Protein AF-0000000078063742 (afdb_homodimer)

Structure (mmCIF, N/CA/C/O backbone):
data_AF-0000000078063742-model_v1
#
loop_
_entity.id
_entity.type
_entity.pdbx_description
1 polymer 'Fe2OG dioxygenase domain-containing protein'
#
loop_
_atom_site.group_PDB
_atom_site.id
_atom_site.type_symbol
_atom_site.label_atom_id
_atom_site.label_alt_id
_atom_site.label_comp_id
_atom_site.label_asym_id
_atom_site.label_entity_id
_atom_site.label_seq_id
_atom_site.pdbx_PDB_ins_code
_atom_site.Cartn_x
_atom_site.Cartn_y
_atom_site.Cartn_z
_atom_site.occupancy
_atom_site.B_iso_or_equiv
_atom_site.auth_seq_id
_atom_site.auth_comp_id
_atom_site.auth_asym_id
_atom_site.auth_atom_id
_atom_site.pdbx_PDB_model_num
ATOM 1 N N . MET A 1 1 ? -23.891 10.5 -22.781 1 19.56 1 MET A N 1
ATOM 2 C CA . MET A 1 1 ? -23.094 11.477 -22.062 1 19.56 1 MET A CA 1
ATOM 3 C C . MET A 1 1 ? -21.656 10.992 -21.891 1 19.56 1 MET A C 1
ATOM 5 O O . MET A 1 1 ? -21.422 9.93 -21.312 1 19.56 1 MET A O 1
ATOM 9 N N . VAL A 1 2 ? -20.703 11.352 -22.781 1 19.97 2 VAL A N 1
ATOM 10 C CA . VAL A 1 2 ? -19.359 10.906 -23.125 1 19.97 2 VAL A CA 1
ATOM 11 C C . VAL A 1 2 ? -18.391 11.25 -22 1 19.97 2 VAL A C 1
ATOM 13 O O . VAL A 1 2 ? -18.281 12.414 -21.594 1 19.97 2 VAL A O 1
ATOM 16 N N . TYR A 1 3 ? -18.297 10.508 -20.938 1 26.5 3 TYR A N 1
ATOM 17 C CA . TYR A 1 3 ? -17.328 10.672 -19.859 1 26.5 3 TYR A CA 1
ATOM 18 C C . TYR A 1 3 ? -15.953 11.047 -20.422 1 26.5 3 TYR A C 1
ATOM 20 O O . TYR A 1 3 ? -15.359 10.273 -21.172 1 26.5 3 TYR A O 1
ATOM 28 N N . THR A 1 4 ? -15.836 12.344 -20.797 1 28.41 4 THR A N 1
ATOM 29 C CA . THR A 1 4 ? -14.617 1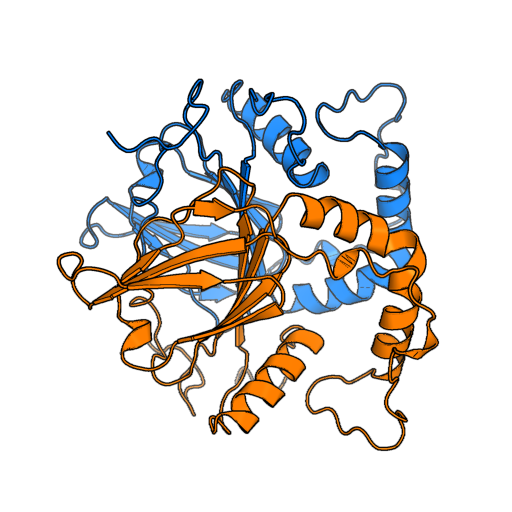2.945 -21.328 1 28.41 4 THR A CA 1
ATOM 30 C C . THR A 1 4 ? -13.414 12.602 -20.469 1 28.41 4 THR A C 1
ATOM 32 O O . THR A 1 4 ? -13.555 12.375 -19.266 1 28.41 4 THR A O 1
ATOM 35 N N . GLU A 1 5 ? -12.258 12.211 -20.969 1 34.72 5 GLU A N 1
ATOM 36 C CA . GLU A 1 5 ? -10.867 11.875 -20.656 1 34.72 5 GLU A CA 1
ATOM 37 C C . GLU A 1 5 ? -10.266 12.883 -19.688 1 34.72 5 GLU A C 1
ATOM 39 O O . GLU A 1 5 ? -9.195 12.648 -19.125 1 34.72 5 GLU A O 1
ATOM 44 N N . SER A 1 6 ? -10.766 14.117 -19.656 1 33.28 6 SER A N 1
ATOM 45 C CA . SER A 1 6 ? -10 15.227 -19.109 1 33.28 6 SER A CA 1
ATOM 46 C C . SER A 1 6 ? -9.836 15.094 -17.594 1 33.28 6 SER A C 1
ATOM 48 O O . SER A 1 6 ? -9.047 15.82 -16.984 1 33.28 6 SER A O 1
ATOM 50 N N . ASN A 1 7 ? -10.914 14.711 -16.828 1 35.72 7 ASN A N 1
ATOM 51 C CA . ASN A 1 7 ? -10.812 14.844 -15.375 1 35.72 7 ASN A CA 1
ATOM 52 C C . ASN A 1 7 ? -9.828 13.844 -14.789 1 35.72 7 ASN A C 1
ATOM 54 O O . ASN A 1 7 ? -10.234 12.789 -14.281 1 35.72 7 ASN A O 1
ATOM 58 N N . LYS A 1 8 ? -8.852 13.641 -15.414 1 40.97 8 LYS A N 1
ATOM 59 C CA . LYS A 1 8 ? -7.816 12.719 -14.953 1 40.97 8 LYS A CA 1
ATOM 60 C C . LYS A 1 8 ? -7.469 12.969 -13.492 1 40.97 8 LYS A C 1
ATOM 62 O O . LYS A 1 8 ? -6.91 14.016 -13.148 1 40.97 8 LYS A O 1
ATOM 67 N N . SER A 1 9 ? -8.359 12.68 -12.594 1 49.56 9 SER A N 1
ATOM 68 C CA . SER A 1 9 ? -8.117 12.656 -11.156 1 49.56 9 SER A CA 1
ATOM 69 C C . SER A 1 9 ? -6.77 12.016 -10.836 1 49.56 9 SER A C 1
ATOM 71 O O . SER A 1 9 ? -6.453 10.938 -11.336 1 49.56 9 SER A O 1
ATOM 73 N N . LYS A 1 10 ? -5.637 13 -10.469 1 62.06 10 LYS A N 1
ATOM 74 C CA . LYS A 1 10 ? -4.195 12.977 -10.695 1 62.06 10 LYS A CA 1
ATOM 75 C C . LYS A 1 10 ? -3.496 12.078 -9.672 1 62.06 10 LYS A C 1
ATOM 77 O O . LYS A 1 10 ? -3.891 12.031 -8.508 1 62.06 10 LYS A O 1
ATOM 82 N N . PHE A 1 11 ? -3.061 10.891 -10.039 1 78.94 11 PHE A N 1
ATOM 83 C CA . PHE A 1 11 ? -1.946 10.25 -9.359 1 78.94 11 PHE A CA 1
ATOM 84 C C . PHE A 1 11 ? -1.075 11.281 -8.648 1 78.94 11 PHE A C 1
ATOM 86 O O . PHE A 1 11 ? -0.921 12.406 -9.125 1 78.94 11 PHE A O 1
ATOM 93 N N . PRO A 1 12 ? -0.823 10.945 -7.297 1 81.44 12 PRO A N 1
ATOM 94 C CA . PRO A 1 12 ? -0.013 11.961 -6.613 1 81.44 12 PRO A CA 1
ATOM 95 C C . PRO A 1 12 ? 1.055 12.57 -7.516 1 81.44 12 PRO A C 1
ATOM 97 O O . PRO A 1 12 ? 1.897 11.852 -8.055 1 81.44 12 PRO A O 1
ATOM 100 N N . GLU A 1 13 ? 0.98 13.828 -7.57 1 82.06 13 GLU A N 1
ATOM 101 C CA . GLU A 1 13 ? 1.774 14.547 -8.562 1 82.06 13 GLU A CA 1
ATOM 102 C C . GLU A 1 13 ? 3.268 14.312 -8.352 1 82.06 13 GLU A C 1
ATOM 104 O O . GLU A 1 13 ? 4.023 14.18 -9.312 1 82.06 13 GLU A O 1
ATOM 109 N N . ASP A 1 14 ? 3.654 14.273 -7.125 1 83.12 14 ASP A N 1
ATOM 110 C CA . ASP A 1 14 ? 5.074 14.109 -6.828 1 83.12 14 ASP A CA 1
ATOM 111 C C . ASP A 1 14 ? 5.57 12.734 -7.266 1 83.12 14 ASP A C 1
ATOM 113 O O . ASP A 1 14 ? 6.613 12.617 -7.906 1 83.12 14 ASP A O 1
ATOM 117 N N . LEU A 1 15 ? 4.805 11.773 -6.988 1 88.56 15 LEU A N 1
ATOM 118 C CA . LEU A 1 15 ? 5.18 10.414 -7.359 1 88.56 15 LEU A CA 1
ATOM 119 C C . LEU A 1 15 ? 5.074 10.211 -8.867 1 88.56 15 LEU A C 1
ATOM 121 O O . LEU A 1 15 ? 5.906 9.523 -9.469 1 88.56 15 LEU A O 1
ATOM 125 N N . ALA A 1 16 ? 4.086 10.828 -9.422 1 89.06 16 ALA A N 1
ATOM 126 C CA . ALA A 1 16 ? 3.953 10.781 -10.875 1 89.06 16 ALA A CA 1
ATOM 127 C C . ALA A 1 16 ? 5.172 11.406 -11.555 1 89.06 16 ALA A C 1
ATOM 129 O O . ALA A 1 16 ? 5.711 10.836 -12.508 1 89.06 16 ALA A O 1
ATOM 130 N N . GLU A 1 17 ? 5.551 12.516 -11.023 1 89.44 17 GLU A N 1
ATOM 131 C CA . GLU A 1 17 ? 6.695 13.219 -11.594 1 89.44 17 GLU A CA 1
ATOM 132 C C . GLU A 1 17 ? 7.973 12.383 -11.469 1 89.44 17 GLU A C 1
ATOM 134 O O . GLU A 1 17 ? 8.711 12.227 -12.445 1 89.44 17 GLU A O 1
ATOM 139 N N . LEU A 1 18 ? 8.195 11.914 -10.297 1 91 18 LEU A N 1
ATOM 140 C CA . LEU A 1 18 ? 9.375 11.094 -10.055 1 91 18 LEU A CA 1
ATOM 141 C C . LEU A 1 18 ? 9.391 9.883 -10.984 1 91 18 LEU A C 1
ATOM 143 O O . LEU A 1 18 ? 10.422 9.57 -11.594 1 91 18 LEU A O 1
ATOM 147 N N . SER A 1 19 ? 8.281 9.227 -11.094 1 94.62 19 SER A N 1
ATOM 148 C CA . SER A 1 19 ? 8.188 8.039 -11.945 1 94.62 19 SER A CA 1
ATOM 149 C C . SER A 1 19 ? 8.406 8.398 -13.414 1 94.62 19 SER A C 1
ATOM 151 O O . SER A 1 19 ? 9.023 7.633 -14.156 1 94.62 19 SER A O 1
ATOM 153 N N . ASP A 1 20 ? 7.867 9.531 -13.773 1 93.25 20 ASP A N 1
ATOM 154 C CA . ASP A 1 20 ? 8.008 9.977 -15.156 1 93.25 20 ASP A CA 1
ATOM 155 C C . ASP A 1 20 ? 9.477 10.25 -15.5 1 93.25 20 ASP A C 1
ATOM 157 O O . ASP A 1 20 ? 9.945 9.859 -16.562 1 93.25 20 ASP A O 1
ATOM 161 N N . VAL A 1 21 ? 10.18 10.922 -14.664 1 92.56 21 VAL A N 1
ATOM 162 C CA . VAL A 1 21 ? 11.594 11.203 -14.867 1 92.56 21 VAL A CA 1
ATOM 163 C C . VAL A 1 21 ? 12.367 9.898 -15.016 1 92.56 21 VAL A C 1
ATOM 165 O O . VAL A 1 21 ? 13.18 9.758 -15.93 1 92.56 21 VAL A O 1
ATOM 168 N N . LEU A 1 22 ? 12.086 8.938 -14.203 1 95.06 22 LEU A N 1
ATOM 169 C CA . LEU A 1 22 ? 12.766 7.648 -14.25 1 95.06 22 LEU A CA 1
ATOM 170 C C . LEU A 1 22 ? 12.422 6.898 -15.531 1 95.06 22 LEU A C 1
ATOM 172 O O . LEU A 1 22 ? 13.305 6.336 -16.188 1 95.06 22 LEU A O 1
ATOM 176 N N . ALA A 1 23 ? 11.18 6.918 -15.797 1 95.38 23 ALA A N 1
ATOM 177 C CA . ALA A 1 23 ? 10.727 6.23 -17 1 95.38 23 ALA A CA 1
ATOM 178 C C . ALA A 1 23 ? 11.406 6.793 -18.25 1 95.38 23 ALA A C 1
ATOM 180 O O . ALA A 1 23 ? 11.898 6.039 -19.078 1 95.38 23 ALA A O 1
ATOM 181 N N . LYS A 1 24 ? 11.438 8.07 -18.312 1 94 24 LYS A N 1
ATOM 182 C CA . LYS A 1 24 ? 12.078 8.719 -19.453 1 94 24 LYS A CA 1
ATOM 183 C C . LYS A 1 24 ? 13.562 8.375 -19.516 1 94 24 LYS A C 1
ATOM 185 O O . LYS A 1 24 ? 14.078 8.055 -20.594 1 94 24 LYS A O 1
ATOM 190 N N . TYR A 1 25 ? 14.156 8.43 -18.391 1 95 25 TYR A N 1
ATOM 191 C CA . TYR A 1 25 ? 15.578 8.117 -18.328 1 95 25 TYR A CA 1
ATOM 192 C C . TYR A 1 25 ? 15.844 6.691 -18.797 1 95 25 TYR A C 1
ATOM 194 O O . TYR A 1 25 ? 16.875 6.418 -19.422 1 95 25 TYR A O 1
ATOM 202 N N . LEU A 1 26 ? 14.93 5.812 -18.609 1 95.25 26 LEU A N 1
ATOM 203 C CA . LEU A 1 26 ? 15.133 4.398 -18.906 1 95.25 26 LEU A CA 1
ATOM 204 C C . LEU A 1 26 ? 14.562 4.039 -20.266 1 95.25 26 LEU A C 1
ATOM 206 O O . LEU A 1 26 ? 14.609 2.877 -20.688 1 95.25 26 LEU A O 1
ATOM 210 N N . GLY A 1 27 ? 13.93 4.992 -20.922 1 94.25 27 GLY A N 1
ATOM 211 C CA . GLY A 1 27 ? 13.477 4.777 -22.281 1 94.25 27 GLY A CA 1
ATOM 212 C C . GLY A 1 27 ? 12.008 4.395 -22.375 1 94.25 27 GLY A C 1
ATOM 213 O O . GLY A 1 27 ? 11.539 3.947 -23.422 1 94.25 27 GLY A O 1
ATOM 214 N N . TYR A 1 28 ? 11.328 4.477 -21.281 1 93.12 28 TYR A N 1
ATOM 215 C CA . TYR A 1 28 ? 9.883 4.242 -21.297 1 93.12 28 TYR A CA 1
ATOM 216 C C . TYR A 1 28 ? 9.117 5.547 -21.438 1 93.12 28 TYR A C 1
ATOM 218 O O . TYR A 1 28 ? 8.383 5.949 -20.531 1 93.12 28 TYR A O 1
ATOM 226 N N . SER A 1 29 ? 9.117 6.125 -22.578 1 88.81 29 SER A N 1
ATOM 227 C CA . SER A 1 29 ? 8.633 7.48 -22.812 1 88.81 29 SER A CA 1
ATOM 228 C C . SER A 1 29 ? 7.113 7.551 -22.688 1 88.81 29 SER A C 1
ATOM 230 O O . SER A 1 29 ? 6.555 8.609 -22.391 1 88.81 29 SER A O 1
ATOM 232 N N . ASP A 1 30 ? 6.477 6.441 -22.844 1 88.69 30 ASP A N 1
ATOM 233 C CA . ASP A 1 30 ? 5.016 6.461 -22.844 1 88.69 30 ASP A CA 1
ATOM 234 C C . ASP A 1 30 ? 4.465 6.008 -21.484 1 88.69 30 ASP A C 1
ATOM 236 O O . ASP A 1 30 ? 3.252 5.855 -21.328 1 88.69 30 ASP A O 1
ATOM 240 N N . PHE A 1 31 ? 5.289 5.887 -20.625 1 91.44 31 PHE A N 1
ATOM 241 C CA . PHE A 1 31 ? 4.852 5.418 -19.312 1 91.44 31 PHE A CA 1
ATOM 242 C C . PHE A 1 31 ? 3.984 6.469 -18.625 1 91.44 31 PHE A C 1
ATOM 244 O O . PHE A 1 31 ? 4.297 7.66 -18.656 1 91.44 31 PHE A O 1
ATOM 251 N N . THR A 1 32 ? 2.947 6.023 -17.969 1 88.94 32 THR A N 1
ATOM 252 C CA . THR A 1 32 ? 2.1 6.863 -17.125 1 88.94 32 THR A CA 1
ATOM 253 C C . THR A 1 32 ? 1.788 6.168 -15.805 1 88.94 32 THR A C 1
ATOM 255 O O . THR A 1 32 ? 1.282 5.047 -15.797 1 88.94 32 THR A O 1
ATOM 258 N N . ALA A 1 33 ? 2.15 6.883 -14.711 1 89.56 33 ALA A N 1
ATOM 259 C CA . ALA A 1 33 ? 1.809 6.34 -13.406 1 89.56 33 ALA A CA 1
ATOM 260 C C . ALA A 1 33 ? 0.3 6.363 -13.172 1 89.56 33 ALA A C 1
ATOM 262 O O . ALA A 1 33 ? -0.329 7.422 -13.258 1 89.56 33 ALA A O 1
ATOM 263 N N . GLU A 1 34 ? -0.263 5.176 -12.852 1 83.88 34 GLU A N 1
ATOM 264 C CA . GLU A 1 34 ? -1.717 5.125 -12.727 1 83.88 34 GLU A CA 1
ATOM 265 C C . GLU A 1 34 ? -2.131 4.441 -11.422 1 83.88 34 GLU A C 1
ATOM 267 O O . GLU A 1 34 ? -3.211 4.711 -10.891 1 83.88 34 GLU A O 1
ATOM 272 N N . ALA A 1 35 ? -1.353 3.588 -10.891 1 85.38 35 ALA A N 1
ATOM 273 C CA . ALA A 1 35 ? -1.66 2.855 -9.664 1 85.38 35 ALA A CA 1
ATOM 274 C C . ALA A 1 35 ? -0.409 2.664 -8.805 1 85.38 35 ALA A C 1
ATOM 276 O O . ALA A 1 35 ? 0.71 2.664 -9.328 1 85.38 35 ALA A O 1
ATOM 277 N N . ALA A 1 36 ? -0.679 2.586 -7.566 1 92 36 ALA A N 1
ATOM 278 C CA . ALA A 1 36 ? 0.433 2.352 -6.648 1 92 36 ALA A CA 1
ATOM 279 C C . ALA A 1 36 ? 0.011 1.442 -5.496 1 92 36 ALA A C 1
ATOM 281 O O . ALA A 1 36 ? -1.144 1.473 -5.066 1 92 36 ALA A O 1
ATOM 282 N N . ILE A 1 37 ? 0.878 0.589 -5.098 1 91.69 37 ILE A N 1
ATOM 283 C CA . ILE A 1 37 ? 0.784 -0.198 -3.873 1 91.69 37 ILE A CA 1
ATOM 284 C C . ILE A 1 37 ? 1.934 0.167 -2.936 1 91.69 37 ILE A C 1
ATOM 286 O O . ILE A 1 37 ? 3.1 0.161 -3.342 1 91.69 37 ILE A O 1
ATOM 290 N N . VAL A 1 38 ? 1.593 0.538 -1.818 1 94.06 38 VAL A N 1
ATOM 291 C CA . VAL A 1 38 ? 2.615 0.865 -0.829 1 94.06 38 VAL A CA 1
ATOM 292 C C . VAL A 1 38 ? 2.67 -0.226 0.238 1 94.06 38 VAL A C 1
ATOM 294 O O . VAL A 1 38 ? 1.662 -0.519 0.887 1 94.06 38 VAL A O 1
ATOM 297 N N . ASN A 1 39 ? 3.824 -0.81 0.406 1 92.88 39 ASN A N 1
ATOM 298 C CA . ASN A 1 39 ? 4.066 -1.803 1.448 1 92.88 39 ASN A CA 1
ATOM 299 C C . ASN A 1 39 ? 4.762 -1.188 2.658 1 92.88 39 ASN A C 1
ATOM 301 O O . ASN A 1 39 ? 5.82 -0.567 2.521 1 92.88 39 ASN A O 1
ATOM 305 N N . TYR A 1 40 ? 4.195 -1.35 3.756 1 90.94 40 TYR A N 1
ATOM 306 C CA . TYR A 1 40 ? 4.797 -0.958 5.027 1 90.94 40 TYR A CA 1
ATOM 307 C C . TYR A 1 40 ? 5.309 -2.176 5.785 1 90.94 40 TYR A C 1
ATOM 309 O O . TYR A 1 40 ? 4.531 -3.047 6.176 1 90.94 40 TYR A O 1
ATOM 317 N N . TYR A 1 41 ? 6.645 -2.195 5.965 1 88.75 41 TYR A N 1
ATOM 318 C CA . TYR A 1 41 ? 7.273 -3.32 6.648 1 88.75 41 TYR A CA 1
ATOM 319 C C . TYR A 1 41 ? 7.805 -2.898 8.016 1 88.75 41 TYR A C 1
ATOM 321 O O . TYR A 1 41 ? 8.523 -1.901 8.125 1 88.75 41 TYR A O 1
ATOM 329 N N . HIS A 1 42 ? 7.453 -3.686 8.93 1 84.38 42 HIS A N 1
ATOM 330 C CA . HIS A 1 42 ? 8.242 -3.646 10.156 1 84.38 42 HIS A CA 1
ATOM 331 C C . HIS A 1 42 ? 9.43 -4.598 10.078 1 84.38 42 HIS A C 1
ATOM 333 O O . HIS A 1 42 ? 9.562 -5.352 9.109 1 84.38 42 HIS A O 1
ATOM 339 N N . MET A 1 43 ? 10.18 -4.602 11.086 1 84.19 43 MET A N 1
ATOM 340 C CA . MET A 1 43 ? 11.445 -5.336 11.031 1 84.19 43 MET A CA 1
ATOM 341 C C . MET A 1 43 ? 11.195 -6.836 10.906 1 84.19 43 MET A C 1
ATOM 343 O O . MET A 1 43 ? 11.984 -7.551 10.289 1 84.19 43 MET A O 1
ATOM 347 N N . ASN A 1 44 ? 10.086 -7.316 11.336 1 81.5 44 ASN A N 1
ATOM 348 C CA . ASN A 1 44 ? 9.812 -8.75 11.297 1 81.5 44 ASN A CA 1
ATOM 349 C C . ASN A 1 44 ? 8.867 -9.109 10.156 1 81.5 44 ASN A C 1
ATOM 351 O O . ASN A 1 44 ? 8.438 -10.258 10.039 1 81.5 44 ASN A O 1
ATOM 355 N N . SER A 1 45 ? 8.641 -8.18 9.352 1 82.38 45 SER A N 1
ATOM 356 C CA . SER A 1 45 ? 7.703 -8.406 8.258 1 82.38 45 SER A CA 1
ATOM 357 C C . SER A 1 45 ? 8.383 -9.086 7.074 1 82.38 45 SER A C 1
ATOM 359 O O . SER A 1 45 ? 9.609 -9.031 6.945 1 82.38 45 SER A O 1
ATOM 361 N N . THR A 1 46 ? 7.551 -9.789 6.328 1 83.88 46 THR A N 1
ATOM 362 C CA . THR A 1 46 ? 7.984 -10.422 5.086 1 83.88 46 THR A CA 1
ATOM 363 C C . THR A 1 46 ? 6.914 -10.281 4.008 1 83.88 46 THR A C 1
ATOM 365 O O . THR A 1 46 ? 5.773 -9.922 4.301 1 83.88 46 THR A O 1
ATOM 368 N N . LEU A 1 47 ? 7.301 -10.453 2.807 1 86 47 LEU A N 1
ATOM 369 C CA . LEU A 1 47 ? 6.41 -10.672 1.674 1 86 47 LEU A CA 1
ATOM 370 C C . LEU A 1 47 ? 6.73 -11.977 0.966 1 86 47 LEU A C 1
ATOM 372 O O . LEU A 1 47 ? 7.82 -12.133 0.406 1 86 47 LEU A O 1
ATOM 376 N N . SER A 1 48 ? 5.805 -12.836 1.046 1 83.88 48 SER A N 1
ATOM 377 C CA . SER A 1 48 ? 6.004 -14.172 0.5 1 83.88 48 SER A CA 1
ATOM 378 C C . SER A 1 48 ? 6.105 -14.141 -1.021 1 83.88 48 SER A C 1
ATOM 380 O O . SER A 1 48 ? 5.676 -13.18 -1.656 1 83.88 48 SER A O 1
ATOM 382 N N . ALA A 1 49 ? 6.645 -15.219 -1.48 1 87.06 49 ALA A N 1
ATOM 383 C CA . ALA A 1 49 ? 6.809 -15.336 -2.928 1 87.06 49 ALA A CA 1
ATOM 384 C C . ALA A 1 49 ? 5.473 -15.172 -3.645 1 87.06 49 ALA A C 1
ATOM 386 O O . ALA A 1 49 ? 4.469 -15.766 -3.246 1 87.06 49 ALA A O 1
ATOM 387 N N . HIS A 1 50 ? 5.488 -14.312 -4.648 1 83.5 50 HIS A N 1
ATOM 388 C CA . HIS A 1 50 ? 4.301 -14.047 -5.453 1 83.5 50 HIS A CA 1
ATOM 389 C C . HIS A 1 50 ? 4.676 -13.477 -6.816 1 83.5 50 HIS A C 1
ATOM 391 O O . HIS A 1 50 ? 5.84 -13.141 -7.055 1 83.5 50 HIS A O 1
ATOM 397 N N . THR A 1 51 ? 3.711 -13.492 -7.723 1 83.94 51 THR A N 1
ATOM 398 C CA . THR A 1 51 ? 3.883 -12.875 -9.031 1 83.94 51 THR A CA 1
ATOM 399 C C . THR A 1 51 ? 2.887 -11.742 -9.234 1 83.94 51 THR A C 1
ATOM 401 O O . THR A 1 51 ? 1.874 -11.664 -8.539 1 83.94 51 THR A O 1
ATOM 404 N N . ASP A 1 52 ? 3.254 -10.914 -10.148 1 75.62 52 ASP A N 1
ATOM 405 C CA . ASP A 1 52 ? 2.348 -9.836 -10.516 1 75.62 52 ASP A CA 1
ATOM 406 C C . ASP A 1 52 ? 1.51 -10.203 -11.734 1 75.62 52 ASP A C 1
ATOM 408 O O . ASP A 1 52 ? 1.052 -9.328 -12.469 1 75.62 52 ASP A O 1
ATOM 412 N N . HIS A 1 53 ? 1.325 -11.398 -12.078 1 65.56 53 HIS A N 1
ATOM 413 C CA . HIS A 1 53 ? 0.718 -11.891 -13.312 1 65.56 53 HIS A CA 1
ATOM 414 C C . HIS A 1 53 ? -0.714 -11.383 -13.461 1 65.56 53 HIS A C 1
ATOM 416 O O . HIS A 1 53 ? -1.264 -11.375 -14.562 1 65.56 53 HIS A O 1
ATOM 422 N N . SER A 1 54 ? -1.239 -10.961 -12.414 1 60.91 54 SER A N 1
ATOM 423 C CA . SER A 1 54 ? -2.637 -10.555 -12.531 1 60.91 54 SER A CA 1
ATOM 424 C C . SER A 1 54 ? -2.754 -9.148 -13.117 1 60.91 54 SER A C 1
ATOM 426 O O . SER A 1 54 ? -3.854 -8.703 -13.453 1 60.91 54 SER A O 1
ATOM 428 N N . GLU A 1 55 ? -1.617 -8.633 -13.539 1 66.44 55 GLU A N 1
ATOM 429 C CA . GLU A 1 55 ? -1.648 -7.273 -14.078 1 66.44 55 GLU A CA 1
ATOM 430 C C . GLU A 1 55 ? -1.821 -7.281 -15.594 1 66.44 55 GLU A C 1
ATOM 432 O O . GLU A 1 55 ? -1.253 -8.133 -16.281 1 66.44 55 GLU A O 1
ATOM 437 N N . VAL A 1 56 ? -2.604 -6.363 -16.141 1 66.94 56 VAL A N 1
ATOM 438 C CA . VAL A 1 56 ? -2.982 -6.297 -17.547 1 66.94 56 VAL A CA 1
ATOM 439 C C . VAL A 1 56 ? -1.8 -5.801 -18.375 1 66.94 56 VAL A C 1
ATOM 441 O O . VAL A 1 56 ? -1.514 -6.344 -19.438 1 66.94 56 VAL A O 1
ATOM 444 N N . ASN A 1 57 ? -1.146 -4.828 -17.922 1 74.31 57 ASN A N 1
ATOM 445 C CA . ASN A 1 57 ? -0.041 -4.227 -18.656 1 74.31 57 ASN A CA 1
ATOM 446 C C . ASN A 1 57 ? 1.311 -4.691 -18.125 1 74.31 57 ASN A C 1
ATOM 448 O O . ASN A 1 57 ? 1.788 -4.184 -17.109 1 74.31 57 ASN A O 1
ATOM 452 N N . LEU A 1 58 ? 1.924 -5.609 -18.906 1 76.44 58 LEU A N 1
ATOM 453 C CA . LEU A 1 58 ? 3.225 -6.129 -18.5 1 76.44 58 LEU A CA 1
ATOM 454 C C . LEU A 1 58 ? 4.344 -5.473 -19.297 1 76.44 58 LEU A C 1
ATOM 456 O O . LEU A 1 58 ? 5.527 -5.68 -19 1 76.44 58 LEU A O 1
ATOM 460 N N . LYS A 1 59 ? 3.99 -4.668 -20.203 1 83.88 59 LYS A N 1
ATOM 461 C CA . LYS A 1 59 ? 4.992 -3.992 -21.016 1 83.88 59 LYS A CA 1
ATOM 462 C C . LYS A 1 59 ? 5.57 -2.783 -20.297 1 83.88 59 LYS A C 1
ATOM 464 O O . LYS A 1 59 ? 6.77 -2.518 -20.375 1 83.88 59 LYS A O 1
ATOM 469 N N . ALA A 1 60 ? 4.688 -2.137 -19.609 1 89.38 60 ALA A N 1
ATOM 470 C CA . ALA A 1 60 ? 5.16 -0.996 -18.828 1 89.38 60 ALA A CA 1
ATOM 471 C C . ALA A 1 60 ? 5.898 -1.454 -17.578 1 89.38 60 ALA A C 1
ATOM 473 O O . ALA A 1 60 ? 5.508 -2.438 -16.938 1 89.38 60 ALA A O 1
ATOM 474 N N . PRO A 1 61 ? 6.887 -0.741 -17.234 1 94 61 PRO A N 1
ATOM 475 C CA . PRO A 1 61 ? 7.656 -1.127 -16.047 1 94 61 PRO A CA 1
ATOM 476 C C . PRO A 1 61 ? 6.91 -0.841 -14.75 1 94 61 PRO A C 1
ATOM 478 O O . PRO A 1 61 ? 5.996 -0.014 -14.727 1 94 61 PRO A O 1
ATOM 481 N N . LEU A 1 62 ? 7.277 -1.628 -13.742 1 94.38 62 LEU A N 1
ATOM 482 C CA . LEU A 1 62 ? 6.938 -1.329 -12.352 1 94.38 62 LEU A CA 1
ATOM 483 C C . LEU A 1 62 ? 8.133 -0.728 -11.617 1 94.38 62 LEU A C 1
ATOM 485 O O . LEU A 1 62 ? 9.234 -1.276 -11.664 1 94.38 62 LEU A O 1
ATOM 489 N N . PHE A 1 63 ? 7.914 0.428 -11.055 1 96.81 63 PHE A N 1
ATOM 490 C CA . PHE A 1 63 ? 8.945 1.079 -10.25 1 96.81 63 PHE A CA 1
ATOM 491 C C . PHE A 1 63 ? 8.695 0.86 -8.766 1 96.81 63 PHE A C 1
ATOM 493 O O . PHE A 1 63 ? 7.625 1.189 -8.258 1 96.81 63 PHE A O 1
ATOM 500 N N . SER A 1 64 ? 9.68 0.281 -8.07 1 97.56 64 SER A N 1
ATOM 501 C CA . SER A 1 64 ? 9.594 0.107 -6.621 1 97.56 64 SER A CA 1
ATOM 502 C C . SER A 1 64 ? 10.586 1.011 -5.898 1 97.56 64 SER A C 1
ATOM 504 O O . SER A 1 64 ? 11.789 0.734 -5.875 1 97.56 64 SER A O 1
ATOM 506 N N . PHE A 1 65 ? 10.055 2.08 -5.316 1 97.31 65 PHE A N 1
ATOM 507 C CA . PHE A 1 65 ? 10.867 3.014 -4.539 1 97.31 65 PHE A CA 1
ATOM 508 C C . PHE A 1 65 ? 11.016 2.535 -3.1 1 97.31 65 PHE A C 1
ATOM 510 O O . PHE A 1 65 ? 10.023 2.174 -2.457 1 97.31 65 PHE A O 1
ATOM 517 N N . SER A 1 66 ? 12.25 2.568 -2.592 1 96.62 66 SER A N 1
ATOM 518 C CA . SER A 1 66 ? 12.523 2.023 -1.266 1 96.62 66 SER A CA 1
ATOM 519 C C . SER A 1 66 ? 12.953 3.117 -0.295 1 96.62 66 SER A C 1
ATOM 521 O O . SER A 1 66 ? 13.852 3.906 -0.6 1 96.62 66 SER A O 1
ATOM 523 N N . PHE A 1 67 ? 12.312 3.109 0.864 1 93.81 67 PHE A N 1
ATOM 524 C CA . PHE A 1 67 ? 12.656 4.047 1.925 1 93.81 67 PHE A CA 1
ATOM 525 C C . PHE A 1 67 ? 12.805 3.322 3.258 1 93.81 67 PHE A C 1
ATOM 527 O O . PHE A 1 67 ? 12.023 2.424 3.572 1 93.81 67 PHE A O 1
ATOM 534 N N . GLY A 1 68 ? 13.836 3.727 4.031 1 94.31 68 GLY A N 1
ATOM 535 C CA . GLY A 1 68 ? 14 3.184 5.371 1 94.31 68 GLY A CA 1
ATOM 536 C C . GLY A 1 68 ? 14.953 2.006 5.426 1 94.31 68 GLY A C 1
ATOM 537 O O . GLY A 1 68 ? 16.031 2.047 4.828 1 94.31 68 GLY A O 1
ATOM 538 N N . GLN A 1 69 ? 14.508 0.972 6.156 1 94.88 69 GLN A N 1
ATOM 539 C CA . GLN A 1 69 ? 15.367 -0.176 6.426 1 94.88 69 GLN A CA 1
ATOM 540 C C . GLN A 1 69 ? 15.625 -0.982 5.152 1 94.88 69 GLN A C 1
ATOM 542 O O . GLN A 1 69 ? 14.883 -0.855 4.176 1 94.88 69 GLN A O 1
ATOM 547 N N . SER A 1 70 ? 16.672 -1.78 5.238 1 97.06 70 SER A N 1
ATOM 548 C CA . SER A 1 70 ? 17.062 -2.6 4.094 1 97.06 70 SER A CA 1
ATOM 549 C C . SER A 1 70 ? 16.234 -3.875 4.02 1 97.06 70 SER A C 1
ATOM 551 O O . SER A 1 70 ? 15.531 -4.219 4.973 1 97.06 70 SER A O 1
ATOM 553 N N . ALA A 1 71 ? 16.297 -4.445 2.826 1 97.25 71 ALA A N 1
ATOM 554 C CA . ALA A 1 71 ? 15.57 -5.703 2.646 1 97.25 71 ALA A CA 1
ATOM 555 C C . ALA A 1 71 ? 16.312 -6.625 1.679 1 97.25 71 ALA A C 1
ATOM 557 O O . ALA A 1 71 ? 17 -6.16 0.775 1 97.25 71 ALA A O 1
ATOM 558 N N . ILE A 1 72 ? 16.156 -7.879 1.964 1 97.44 72 ILE A N 1
ATOM 559 C CA . ILE A 1 72 ? 16.516 -8.867 0.954 1 97.44 72 ILE A CA 1
ATOM 560 C C . ILE A 1 72 ? 15.367 -9.031 -0.041 1 97.44 72 ILE A C 1
ATOM 562 O O . ILE A 1 72 ? 14.219 -9.25 0.356 1 97.44 72 ILE A O 1
ATOM 566 N N . PHE A 1 73 ? 15.734 -8.852 -1.306 1 97.56 73 PHE A N 1
ATOM 567 C CA . PHE A 1 73 ? 14.781 -9.078 -2.391 1 97.56 73 PHE A CA 1
ATOM 568 C C . PHE A 1 73 ? 15.172 -10.312 -3.195 1 97.56 73 PHE A C 1
ATOM 570 O O . PHE A 1 73 ? 16.281 -10.391 -3.734 1 97.56 73 PHE A O 1
ATOM 577 N N . LEU A 1 74 ? 14.211 -11.242 -3.219 1 97 74 LEU A N 1
ATOM 578 C CA . LEU A 1 74 ? 14.43 -12.461 -3.996 1 97 74 LEU A CA 1
ATOM 579 C C . LEU A 1 74 ? 13.664 -12.406 -5.312 1 97 74 LEU A C 1
ATOM 581 O O . LEU A 1 74 ? 12.5 -11.984 -5.344 1 97 74 LEU A O 1
ATOM 585 N N . ILE A 1 75 ? 14.352 -12.758 -6.371 1 96.44 75 ILE A N 1
ATOM 586 C CA . ILE A 1 75 ? 13.672 -12.875 -7.656 1 96.44 75 ILE A CA 1
ATOM 587 C C . ILE A 1 75 ? 14.086 -14.172 -8.344 1 96.44 75 ILE A C 1
ATOM 589 O O . ILE A 1 75 ? 15.281 -14.445 -8.5 1 96.44 75 ILE A O 1
ATOM 593 N N . GLY A 1 76 ? 13.109 -14.922 -8.625 1 96.12 76 GLY A N 1
ATOM 594 C CA . GLY A 1 76 ? 13.32 -16.188 -9.328 1 96.12 76 GLY A CA 1
ATOM 595 C C . GLY A 1 76 ? 12.773 -16.172 -10.742 1 96.12 76 GLY A C 1
ATOM 596 O O . GLY A 1 76 ? 13.031 -15.242 -11.508 1 96.12 76 GLY A O 1
ATOM 597 N N . GLY A 1 77 ? 12.195 -17.297 -11.172 1 94.25 77 GLY A N 1
ATOM 598 C CA . GLY A 1 77 ? 11.617 -17.422 -12.5 1 94.25 77 GLY A CA 1
ATOM 599 C C . GLY A 1 77 ? 10.102 -17.469 -12.484 1 94.25 77 GLY A C 1
ATOM 600 O O . GLY A 1 77 ? 9.477 -17.062 -11.5 1 94.25 77 GLY A O 1
ATOM 601 N N . ARG A 1 78 ? 9.516 -17.891 -13.609 1 91.75 78 ARG A N 1
ATOM 602 C CA . ARG A 1 78 ? 8.062 -17.984 -13.75 1 91.75 78 ARG A CA 1
ATOM 603 C C . ARG A 1 78 ? 7.512 -19.141 -12.914 1 91.75 78 ARG A C 1
ATOM 605 O O . ARG A 1 78 ? 6.309 -19.203 -12.656 1 91.75 78 ARG A O 1
ATOM 612 N N . ASP A 1 79 ? 8.469 -19.984 -12.594 1 91.88 79 ASP A N 1
ATOM 613 C CA . ASP A 1 79 ? 8.148 -21.125 -11.734 1 91.88 79 ASP A CA 1
ATOM 614 C C . ASP A 1 79 ? 8.914 -21.047 -10.414 1 91.88 79 ASP A C 1
ATOM 616 O O . ASP A 1 79 ? 10.094 -20.703 -10.398 1 91.88 79 ASP A O 1
ATOM 620 N N . LYS A 1 80 ? 8.195 -21.453 -9.414 1 88.75 80 LYS A N 1
ATOM 621 C CA . LYS A 1 80 ? 8.781 -21.359 -8.078 1 88.75 80 LYS A CA 1
ATOM 622 C C . LYS A 1 80 ? 10.008 -22.266 -7.953 1 88.75 80 LYS A C 1
ATOM 624 O O . LYS A 1 80 ? 10.812 -22.094 -7.035 1 88.75 80 LYS A O 1
ATOM 629 N N . SER A 1 81 ? 10.109 -23.141 -8.812 1 91.88 81 SER A N 1
ATOM 630 C CA . SER A 1 81 ? 11.227 -24.094 -8.734 1 91.88 81 SER A CA 1
ATOM 631 C C . SER A 1 81 ? 12.539 -23.438 -9.141 1 91.88 81 SER A C 1
ATOM 633 O O . SER A 1 81 ? 13.617 -23.969 -8.883 1 91.88 81 SER A O 1
ATOM 635 N N . VAL A 1 82 ? 12.43 -22.375 -9.805 1 94.06 82 VAL A N 1
ATOM 636 C CA . VAL A 1 82 ? 13.641 -21.672 -10.227 1 94.06 82 VAL A CA 1
ATOM 637 C C . VAL A 1 82 ? 14.305 -21.016 -9.023 1 94.06 82 VAL A C 1
ATOM 639 O O . VAL A 1 82 ? 13.648 -20.281 -8.273 1 94.06 82 VAL A O 1
ATOM 642 N N . GLU A 1 83 ? 15.578 -21.328 -8.797 1 95.31 83 GLU A N 1
ATOM 643 C CA . GLU A 1 83 ? 16.312 -20.734 -7.684 1 95.31 83 GLU A CA 1
ATOM 644 C C . GLU A 1 83 ? 16.359 -19.219 -7.797 1 95.31 83 GLU A C 1
ATOM 646 O O . GLU A 1 83 ? 16.812 -18.672 -8.812 1 95.31 83 GLU A O 1
ATOM 651 N N . PRO A 1 84 ? 15.984 -18.594 -6.777 1 96.75 84 PRO A N 1
ATOM 652 C CA . PRO A 1 84 ? 15.953 -17.141 -6.867 1 96.75 84 PRO A CA 1
ATOM 653 C C . PRO A 1 84 ? 17.328 -16.5 -6.648 1 96.75 84 PRO A C 1
ATOM 655 O O . PRO A 1 84 ? 18.188 -17.094 -5.988 1 96.75 84 PRO A O 1
ATOM 658 N N . SER A 1 85 ? 17.562 -15.375 -7.25 1 97.19 85 SER A N 1
ATOM 659 C CA . SER A 1 85 ? 18.672 -14.484 -6.93 1 97.19 85 SER A CA 1
ATOM 660 C C . SER A 1 85 ? 18.297 -13.523 -5.805 1 97.19 85 SER A C 1
ATOM 662 O O . SER A 1 85 ? 17.156 -13.07 -5.723 1 97.19 85 SER A O 1
ATOM 664 N N . ALA A 1 86 ? 19.297 -13.242 -4.977 1 97.19 86 ALA A N 1
ATOM 665 C CA . ALA A 1 86 ? 19.062 -12.336 -3.855 1 97.19 86 ALA A CA 1
ATOM 666 C C . ALA A 1 86 ? 19.75 -10.992 -4.086 1 97.19 86 ALA A C 1
ATOM 668 O O . ALA A 1 86 ? 20.906 -10.938 -4.508 1 97.19 86 ALA A O 1
ATOM 669 N N . LEU A 1 87 ? 18.969 -9.961 -3.871 1 97.56 87 LEU A N 1
ATOM 670 C CA . LEU A 1 87 ? 19.469 -8.594 -3.926 1 97.56 87 LEU A CA 1
ATOM 671 C C . LEU A 1 87 ? 19.266 -7.883 -2.594 1 97.56 87 LEU A C 1
ATOM 673 O O . LEU A 1 87 ? 18.219 -8.039 -1.963 1 97.56 87 LEU A O 1
ATOM 677 N N . LEU A 1 88 ? 20.297 -7.199 -2.209 1 97.75 88 LEU A N 1
ATOM 678 C CA . LEU A 1 88 ? 20.125 -6.305 -1.07 1 97.75 88 LEU A CA 1
ATOM 679 C C . LEU A 1 88 ? 19.625 -4.934 -1.526 1 97.75 88 LEU A C 1
ATOM 681 O O . LEU A 1 88 ? 20.312 -4.254 -2.299 1 97.75 88 LEU A O 1
ATOM 685 N N . ILE A 1 89 ? 18.453 -4.578 -1.067 1 97.56 89 ILE A N 1
ATOM 686 C CA . ILE A 1 89 ? 17.891 -3.293 -1.451 1 97.56 89 ILE A CA 1
ATOM 687 C C . ILE A 1 89 ? 17.969 -2.32 -0.277 1 97.56 89 ILE A C 1
ATOM 689 O O . ILE A 1 89 ? 17.469 -2.615 0.815 1 97.56 89 ILE A O 1
ATOM 693 N N . ASN A 1 90 ? 18.531 -1.184 -0.508 1 96.75 90 ASN A N 1
ATOM 694 C CA . ASN A 1 90 ? 18.703 -0.179 0.535 1 96.75 90 ASN A CA 1
ATOM 695 C C . ASN A 1 90 ? 17.766 1.007 0.329 1 96.75 90 ASN A C 1
ATOM 697 O O . ASN A 1 90 ? 17.109 1.117 -0.713 1 96.75 90 ASN A O 1
ATOM 701 N N . SER A 1 91 ? 17.688 1.819 1.434 1 95.19 91 SER A N 1
ATOM 702 C CA . SER A 1 91 ? 16.938 3.062 1.283 1 95.19 91 SER A CA 1
ATOM 703 C C . SER A 1 91 ? 17.469 3.883 0.108 1 95.19 91 SER A C 1
ATOM 705 O O . SER A 1 91 ? 18.672 4.035 -0.06 1 95.19 91 SER A O 1
ATOM 707 N N . GLY A 1 92 ? 16.547 4.281 -0.722 1 93.5 92 GLY A N 1
ATOM 708 C CA . GLY A 1 92 ? 16.938 5.086 -1.869 1 93.5 92 GLY A CA 1
ATOM 709 C C . GLY A 1 92 ? 17.078 4.277 -3.145 1 93.5 92 GLY A C 1
ATOM 710 O O . GLY A 1 92 ? 17.109 4.84 -4.242 1 93.5 92 GLY A O 1
ATOM 711 N N . ASP A 1 93 ? 17.219 2.975 -3 1 96.19 93 ASP A N 1
ATOM 712 C CA . ASP A 1 93 ? 17.281 2.129 -4.191 1 96.19 93 ASP A CA 1
ATOM 713 C C . ASP A 1 93 ? 15.922 2.064 -4.891 1 96.19 93 ASP A C 1
ATOM 715 O O . ASP A 1 93 ? 14.883 2.188 -4.25 1 96.19 93 ASP A O 1
ATOM 719 N N . ILE A 1 94 ? 15.977 1.937 -6.211 1 97.62 94 ILE A N 1
ATOM 720 C CA . ILE A 1 94 ? 14.789 1.731 -7.027 1 97.62 94 ILE A CA 1
ATOM 721 C C . ILE A 1 94 ? 14.922 0.432 -7.82 1 97.62 94 ILE A C 1
ATOM 723 O O . ILE A 1 94 ? 15.875 0.255 -8.578 1 97.62 94 ILE A O 1
ATOM 727 N N . VAL A 1 95 ? 14.016 -0.457 -7.594 1 97.38 95 VAL A N 1
ATOM 728 C CA . VAL A 1 95 ? 13.961 -1.684 -8.383 1 97.38 95 VAL A CA 1
ATOM 729 C C . VAL A 1 95 ? 13 -1.499 -9.555 1 97.38 95 VAL A C 1
ATOM 731 O O . VAL A 1 95 ? 11.859 -1.066 -9.367 1 97.38 95 VAL A O 1
ATOM 734 N N . VAL A 1 96 ? 13.492 -1.76 -10.734 1 96.5 96 VAL A N 1
ATOM 735 C CA . VAL A 1 96 ? 12.68 -1.681 -11.953 1 96.5 96 VAL A CA 1
ATOM 736 C C . VAL A 1 96 ? 12.422 -3.084 -12.492 1 96.5 96 VAL A C 1
ATOM 738 O O . VAL A 1 96 ? 13.359 -3.818 -12.812 1 96.5 96 VAL A O 1
ATOM 741 N N . MET A 1 97 ? 11.148 -3.406 -12.492 1 94.5 97 MET A N 1
ATOM 742 C CA . MET A 1 97 ? 10.766 -4.695 -13.07 1 94.5 97 MET A CA 1
ATOM 743 C C . MET A 1 97 ? 9.984 -4.5 -14.367 1 94.5 97 MET A C 1
ATOM 745 O O . MET A 1 97 ? 8.93 -3.867 -14.367 1 94.5 97 MET A O 1
ATOM 749 N N . SER A 1 98 ? 10.508 -5.055 -15.422 1 90.75 98 SER A N 1
ATOM 750 C CA . SER A 1 98 ? 9.859 -4.93 -16.719 1 90.75 98 SER A CA 1
ATOM 751 C C . SER A 1 98 ? 9.789 -6.277 -17.438 1 90.75 98 SER A C 1
ATOM 753 O O . SER A 1 98 ? 10.602 -7.168 -17.172 1 90.75 98 SER A O 1
ATOM 755 N N . LYS A 1 99 ? 8.805 -6.395 -18.266 1 89.25 99 LYS A N 1
ATOM 756 C CA . LYS A 1 99 ? 8.648 -7.535 -19.156 1 89.25 99 LYS A CA 1
ATOM 757 C C . LYS A 1 99 ? 8.727 -8.852 -18.391 1 89.25 99 LYS A C 1
ATOM 759 O O . LYS A 1 99 ? 7.926 -9.102 -17.484 1 89.25 99 LYS A O 1
ATOM 764 N N . GLU A 1 100 ? 9.852 -9.594 -18.594 1 89.19 100 GLU A N 1
ATOM 765 C CA . GLU A 1 100 ? 9.945 -10.922 -18.016 1 89.19 100 GLU A CA 1
ATOM 766 C C . GLU A 1 100 ? 9.969 -10.859 -16.484 1 89.19 100 GLU A C 1
ATOM 768 O O . GLU A 1 100 ? 9.398 -11.727 -15.82 1 89.19 100 GLU A O 1
ATOM 773 N N . ALA A 1 101 ? 10.578 -9.891 -15.977 1 91 101 ALA A N 1
ATOM 774 C CA . ALA A 1 101 ? 10.688 -9.766 -14.523 1 91 101 ALA A CA 1
ATOM 775 C C . ALA A 1 101 ? 9.312 -9.633 -13.883 1 91 101 ALA A C 1
ATOM 777 O O . ALA A 1 101 ? 9.102 -10.062 -12.75 1 91 101 ALA A O 1
ATOM 778 N N . ARG A 1 102 ? 8.367 -9.07 -14.609 1 89.44 102 ARG A N 1
ATOM 779 C CA . ARG A 1 102 ? 7.016 -8.891 -14.094 1 89.44 102 ARG A CA 1
ATOM 780 C C . ARG A 1 102 ? 6.32 -10.234 -13.891 1 89.44 102 ARG A C 1
ATOM 782 O O . ARG A 1 102 ? 5.344 -10.328 -13.148 1 89.44 102 ARG A O 1
ATOM 789 N N . LEU A 1 103 ? 6.848 -11.219 -14.539 1 90.12 103 LEU A N 1
ATOM 790 C CA . LEU A 1 103 ? 6.203 -12.523 -14.523 1 90.12 103 LEU A CA 1
ATOM 791 C C . LEU A 1 103 ? 6.918 -13.469 -13.562 1 90.12 103 LEU A C 1
ATOM 793 O O . LEU A 1 103 ? 6.473 -14.602 -13.352 1 90.12 103 LEU A O 1
ATOM 797 N N . CYS A 1 104 ? 7.957 -13.047 -13.016 1 93.38 104 CYS A N 1
ATOM 798 C CA . CYS A 1 104 ? 8.773 -13.898 -12.148 1 93.38 104 CYS A CA 1
ATOM 799 C C . CYS A 1 104 ? 8.297 -13.82 -10.703 1 93.38 104 CYS A C 1
ATOM 801 O O . CYS A 1 104 ? 7.914 -12.75 -10.227 1 93.38 104 CYS A O 1
ATOM 803 N N . TYR A 1 105 ? 8.445 -14.945 -10.07 1 92.44 105 TYR A N 1
ATOM 804 C CA . TYR A 1 105 ? 8.227 -14.953 -8.633 1 92.44 105 TYR A CA 1
ATOM 805 C C . TYR A 1 105 ? 9.258 -14.078 -7.918 1 92.44 105 TYR A C 1
ATOM 807 O O . TYR A 1 105 ? 10.438 -14.109 -8.258 1 92.44 105 TYR A O 1
ATOM 815 N N . HIS A 1 106 ? 8.773 -13.328 -6.98 1 93.94 106 HIS A N 1
ATOM 816 C CA . HIS A 1 106 ? 9.664 -12.531 -6.156 1 93.94 106 HIS A CA 1
ATOM 817 C C . HIS A 1 106 ? 9.133 -12.398 -4.73 1 93.94 106 HIS A C 1
ATOM 819 O O . HIS A 1 106 ? 7.965 -12.695 -4.473 1 93.94 106 HIS A O 1
ATOM 825 N N . ALA A 1 107 ? 10.039 -12.055 -3.83 1 92.25 107 ALA A N 1
ATOM 826 C CA . ALA A 1 107 ? 9.695 -12.047 -2.41 1 92.25 107 ALA A CA 1
ATOM 827 C C . ALA A 1 107 ? 10.602 -11.102 -1.63 1 92.25 107 ALA A C 1
ATOM 829 O O . ALA A 1 107 ? 11.648 -10.688 -2.125 1 92.25 107 ALA A O 1
ATOM 830 N N . VAL A 1 108 ? 10.086 -10.703 -0.523 1 93.62 108 VAL A N 1
ATOM 831 C CA . VAL A 1 108 ? 10.875 -10.023 0.501 1 93.62 108 VAL A CA 1
ATOM 832 C C . VAL A 1 108 ? 10.867 -10.852 1.787 1 93.62 108 VAL A C 1
ATOM 834 O O . VAL A 1 108 ? 10.039 -10.625 2.67 1 93.62 108 VAL A O 1
ATOM 837 N N . PRO A 1 109 ? 11.852 -11.695 1.951 1 91.56 109 PRO A N 1
ATOM 838 C CA . PRO A 1 109 ? 11.812 -12.641 3.074 1 91.56 109 PRO A CA 1
ATOM 839 C C . PRO A 1 109 ? 12.32 -12.023 4.375 1 91.56 109 PRO A C 1
ATOM 841 O O . PRO A 1 109 ? 12.086 -12.57 5.457 1 91.56 109 PRO A O 1
ATOM 844 N N . LYS A 1 110 ? 13.07 -10.883 4.164 1 93 110 LYS A N 1
ATOM 845 C CA . LYS A 1 110 ? 13.695 -10.359 5.375 1 93 110 LYS A CA 1
ATOM 846 C C . LYS A 1 110 ? 13.945 -8.859 5.266 1 93 110 LYS A C 1
ATOM 848 O O . LYS A 1 110 ? 14.406 -8.375 4.227 1 93 110 LYS A O 1
ATOM 853 N N . ILE A 1 111 ? 13.57 -8.18 6.336 1 93.06 111 ILE A N 1
ATOM 854 C CA . ILE A 1 111 ? 13.961 -6.785 6.52 1 93.06 111 ILE A CA 1
ATOM 855 C C . ILE A 1 111 ? 15.195 -6.711 7.426 1 93.06 111 ILE A C 1
ATOM 857 O O . ILE A 1 111 ? 15.266 -7.414 8.438 1 93.06 111 ILE A O 1
ATOM 861 N N . LEU A 1 112 ? 16.172 -5.898 7.02 1 95.06 112 LEU A N 1
ATOM 862 C CA . LEU A 1 112 ? 17.438 -5.762 7.75 1 95.06 112 LEU A CA 1
ATOM 863 C C . LEU A 1 112 ? 17.641 -4.32 8.203 1 95.06 112 LEU A C 1
ATOM 865 O O . LEU A 1 112 ? 17.219 -3.383 7.527 1 95.06 112 LEU A O 1
ATOM 869 N N . PRO A 1 113 ? 18.344 -4.211 9.367 1 93.31 113 PRO A N 1
ATOM 870 C CA . PRO A 1 113 ? 18.688 -2.838 9.742 1 93.31 113 PRO A CA 1
ATOM 871 C C . PRO A 1 113 ? 19.516 -2.131 8.664 1 93.31 113 PRO A C 1
ATOM 873 O O . PRO A 1 113 ? 20.453 -2.715 8.117 1 93.31 113 PRO A O 1
ATOM 876 N N . ALA A 1 114 ? 19.109 -0.926 8.383 1 93.94 114 ALA A N 1
ATOM 877 C CA . ALA A 1 114 ? 19.828 -0.147 7.387 1 93.94 114 ALA A CA 1
ATOM 878 C C . ALA A 1 114 ? 21.266 0.135 7.84 1 93.94 114 ALA A C 1
ATOM 880 O O . ALA A 1 114 ? 21.516 0.346 9.031 1 93.94 114 ALA A O 1
ATOM 881 N N . THR A 1 115 ? 22.141 0.194 6.809 1 87.94 115 THR A N 1
ATOM 882 C CA . THR A 1 115 ? 23.531 0.492 7.121 1 87.94 115 THR A CA 1
ATOM 883 C C . THR A 1 115 ? 23.766 1.999 7.16 1 87.94 115 THR A C 1
ATOM 885 O O . THR A 1 115 ? 24.75 2.463 7.734 1 87.94 115 THR A O 1
ATOM 888 N N . ASP A 1 116 ? 22.969 2.727 6.461 1 85.69 116 ASP A N 1
ATOM 889 C CA . ASP A 1 116 ? 23 4.184 6.426 1 85.69 116 ASP A CA 1
ATOM 890 C C . ASP A 1 116 ? 21.625 4.777 6.727 1 85.69 116 ASP A C 1
ATOM 892 O O . ASP A 1 116 ? 20.609 4.105 6.551 1 85.69 116 ASP A O 1
ATOM 896 N N . SER A 1 117 ? 21.688 5.953 7.414 1 82.69 117 SER A N 1
ATOM 897 C CA . SER A 1 117 ? 20.453 6.621 7.773 1 82.69 117 SER A CA 1
ATOM 898 C C . SER A 1 117 ? 20.375 8.016 7.164 1 82.69 117 SER A C 1
ATOM 900 O O . SER A 1 117 ? 20.438 9.016 7.883 1 82.69 117 SER A O 1
ATOM 902 N N . PRO A 1 118 ? 20.109 8.078 5.883 1 76.75 118 PRO A N 1
ATOM 903 C CA . PRO A 1 118 ? 20.062 9.398 5.242 1 76.75 118 PRO A CA 1
ATOM 904 C C . PRO A 1 118 ? 18.969 10.297 5.812 1 76.75 118 PRO A C 1
ATOM 906 O O . PRO A 1 118 ? 19.016 11.516 5.633 1 76.75 118 PRO A O 1
ATOM 909 N N . TRP A 1 119 ? 18.047 9.75 6.516 1 73.81 119 TRP A N 1
ATOM 910 C CA . TRP A 1 119 ? 16.938 10.523 7.086 1 73.81 119 TRP A CA 1
ATOM 911 C C . TRP A 1 119 ? 17.375 11.258 8.344 1 73.81 119 TRP A C 1
ATOM 913 O O . TRP A 1 119 ? 16.672 12.141 8.836 1 73.81 119 TRP A O 1
ATOM 923 N N . ASP A 1 120 ? 18.438 10.914 8.852 1 72.25 120 ASP A N 1
ATOM 924 C CA . ASP A 1 120 ? 18.938 11.57 10.055 1 72.25 120 ASP A CA 1
ATOM 925 C C . ASP A 1 120 ? 19.641 12.883 9.703 1 72.25 120 ASP A C 1
ATOM 927 O O . ASP A 1 120 ? 19.953 13.68 10.594 1 72.25 120 ASP A O 1
ATOM 931 N N . VAL A 1 121 ? 19.969 13.117 8.422 1 59 121 VAL A N 1
ATOM 932 C CA . VAL A 1 121 ? 20.812 14.25 8.062 1 59 121 VAL A CA 1
ATOM 933 C C . VAL A 1 121 ? 20.062 15.555 8.32 1 59 121 VAL A C 1
ATOM 935 O O . VAL A 1 121 ? 19.547 16.172 7.391 1 59 121 VAL A O 1
ATOM 938 N N . LEU A 1 122 ? 19.062 15.617 9.016 1 54.31 122 LEU A N 1
ATOM 939 C CA . LEU A 1 122 ? 18.5 16.922 9.297 1 54.31 122 LEU A CA 1
ATOM 940 C C . LEU A 1 122 ? 19.594 17.953 9.539 1 54.31 122 LEU A C 1
ATOM 942 O O . LEU A 1 122 ? 19.438 19.125 9.188 1 54.31 122 LEU A O 1
ATOM 946 N N . ASP A 1 123 ? 20.562 17.578 10.367 1 48.53 123 ASP A N 1
ATOM 947 C CA . ASP A 1 123 ? 21.516 18.594 10.836 1 48.53 123 ASP A CA 1
ATOM 948 C C . ASP A 1 123 ? 22.531 18.938 9.75 1 48.53 123 ASP A C 1
ATOM 950 O O . ASP A 1 123 ? 23.516 19.625 10.016 1 48.53 123 ASP A O 1
ATOM 954 N N . ALA A 1 124 ? 22.5 18.281 8.703 1 49.09 124 ALA A N 1
ATOM 955 C CA . ALA A 1 124 ? 23.531 18.766 7.801 1 49.09 124 ALA A CA 1
ATOM 956 C C . ALA A 1 124 ? 23.203 20.172 7.301 1 49.09 124 ALA A C 1
ATOM 958 O O . ALA A 1 124 ? 22.047 20.547 7.18 1 49.09 124 ALA A O 1
ATOM 959 N N . PRO A 1 125 ? 24.156 21.047 7.328 1 48.94 125 PRO A N 1
ATOM 960 C CA . PRO A 1 125 ? 23.938 22.406 6.836 1 48.94 125 PRO A CA 1
ATOM 961 C C . PRO A 1 125 ? 23.062 22.453 5.582 1 48.94 125 PRO A C 1
ATOM 963 O O . PRO A 1 125 ? 23.156 21.547 4.734 1 48.94 125 PRO A O 1
ATOM 966 N N . LYS A 1 126 ? 21.797 22.984 5.707 1 49.41 126 LYS A N 1
ATOM 967 C CA . LYS A 1 126 ? 20.922 23.375 4.602 1 49.41 126 LYS A CA 1
ATOM 968 C C . LYS A 1 126 ? 21.719 23.578 3.316 1 49.41 126 LYS A C 1
ATOM 970 O O . LYS A 1 126 ? 21.141 23.828 2.256 1 49.41 126 LYS A O 1
ATOM 975 N N . THR A 1 127 ? 22.891 23.656 3.387 1 48.94 127 THR A N 1
ATOM 976 C CA . THR A 1 127 ? 23.75 24.141 2.297 1 48.94 127 THR A CA 1
ATOM 977 C C . THR A 1 127 ? 23.734 23.156 1.129 1 48.94 127 THR A C 1
ATOM 979 O O . THR A 1 127 ? 24.031 23.531 -0.006 1 48.94 127 THR A O 1
ATOM 982 N N . GLY A 1 128 ? 23.453 21.922 1.441 1 47.72 128 GLY A N 1
ATOM 983 C CA . GLY A 1 128 ? 23.609 21.031 0.299 1 47.72 128 GLY A CA 1
ATOM 984 C C . GLY A 1 128 ? 22.297 20.75 -0.415 1 47.72 128 GLY A C 1
ATOM 985 O O . GLY A 1 128 ? 22.234 19.891 -1.297 1 47.72 128 GLY A O 1
ATOM 986 N N . ILE A 1 129 ? 21.281 21.141 0.162 1 50.5 129 ILE A N 1
ATOM 987 C CA . ILE A 1 129 ? 20.062 20.984 -0.613 1 50.5 129 ILE A CA 1
ATOM 988 C C . ILE A 1 129 ? 20.125 21.844 -1.863 1 50.5 129 ILE A C 1
ATOM 990 O O . ILE A 1 129 ? 20.266 23.078 -1.77 1 50.5 129 ILE A O 1
ATOM 994 N N . ILE A 1 130 ? 20.516 21.391 -2.883 1 50.47 130 ILE A N 1
ATOM 995 C CA . ILE A 1 130 ? 20.422 22.094 -4.16 1 50.47 130 ILE A CA 1
ATOM 996 C C . ILE A 1 130 ? 18.953 22.359 -4.496 1 50.47 130 ILE A C 1
ATOM 998 O O . ILE A 1 130 ? 18.172 21.422 -4.695 1 50.47 130 ILE A O 1
ATOM 1002 N N . ILE A 1 131 ? 18.484 23.391 -3.994 1 52.19 131 ILE A N 1
ATOM 1003 C CA . ILE A 1 131 ? 17.188 23.797 -4.527 1 52.19 131 ILE A CA 1
ATOM 1004 C C . ILE A 1 131 ? 17.344 24.234 -5.98 1 52.19 131 ILE A C 1
ATOM 1006 O O . ILE A 1 131 ? 18.078 25.203 -6.273 1 52.19 131 ILE A O 1
ATOM 1010 N N . PRO A 1 132 ? 17.031 23.359 -6.801 1 52.22 132 PRO A N 1
ATOM 1011 C CA . PRO A 1 132 ? 17.172 23.844 -8.18 1 52.22 132 PRO A CA 1
ATOM 1012 C C . PRO A 1 132 ? 16.562 25.219 -8.391 1 52.22 132 PRO A C 1
ATOM 1014 O O . PRO A 1 132 ? 15.617 25.594 -7.695 1 52.22 132 PRO A O 1
ATOM 1017 N N . ASP A 1 133 ? 17.25 26.094 -8.922 1 53.06 133 ASP A N 1
ATOM 1018 C CA . ASP A 1 133 ? 16.656 27.344 -9.414 1 53.06 133 ASP A CA 1
ATOM 1019 C C . ASP A 1 133 ? 15.336 27.094 -10.117 1 53.06 133 ASP A C 1
ATOM 1021 O O . ASP A 1 133 ? 15.266 26.297 -11.062 1 53.06 133 ASP A O 1
ATOM 1025 N N . ASN A 1 134 ? 14.258 27.125 -9.328 1 54.59 134 ASN A N 1
ATOM 1026 C CA . ASN A 1 134 ? 12.875 26.875 -9.703 1 54.59 134 ASN A CA 1
ATOM 1027 C C . ASN A 1 134 ? 12.578 27.344 -11.125 1 54.59 134 ASN A C 1
ATOM 1029 O O . ASN A 1 134 ? 11.547 26.984 -11.703 1 54.59 134 ASN A O 1
ATOM 1033 N N . LYS A 1 135 ? 13.312 28.453 -11.547 1 57.47 135 LYS A N 1
ATOM 1034 C CA . LYS A 1 135 ? 12.844 29.156 -12.734 1 57.47 135 LYS A CA 1
ATOM 1035 C C . LYS A 1 135 ? 12.891 28.266 -13.969 1 57.47 135 LYS A C 1
ATOM 1037 O O . LYS A 1 135 ? 12.094 28.422 -14.891 1 57.47 135 LYS A O 1
ATOM 1042 N N . ASN A 1 136 ? 13.742 27.234 -13.859 1 61.97 136 ASN A N 1
ATOM 1043 C CA . ASN A 1 136 ? 13.875 26.578 -15.156 1 61.97 136 ASN A CA 1
ATOM 1044 C C . ASN A 1 136 ? 13.461 25.109 -15.094 1 61.97 136 ASN A C 1
ATOM 1046 O O . ASN A 1 136 ? 13.828 24.312 -15.961 1 61.97 136 ASN A O 1
ATOM 1050 N N . ILE A 1 137 ? 12.75 24.688 -14 1 68.5 137 ILE A N 1
ATOM 1051 C CA . ILE A 1 137 ? 12.367 23.281 -13.992 1 68.5 137 ILE A CA 1
ATOM 1052 C C . ILE A 1 137 ? 10.938 23.141 -14.508 1 68.5 137 ILE A C 1
ATOM 1054 O O . ILE A 1 137 ? 10.023 23.812 -14.031 1 68.5 137 ILE A O 1
ATOM 1058 N N . ASN A 1 138 ? 10.898 22.406 -15.633 1 76.81 138 ASN A N 1
ATOM 1059 C CA . ASN A 1 138 ? 9.586 22.109 -16.188 1 76.81 138 ASN A CA 1
ATOM 1060 C C . ASN A 1 138 ? 9.047 20.781 -15.648 1 76.81 138 ASN A C 1
ATOM 1062 O O . ASN A 1 138 ? 9.602 19.719 -15.922 1 76.81 138 ASN A O 1
ATOM 1066 N N . PHE A 1 139 ? 8.016 20.906 -14.82 1 79.69 139 PHE A N 1
ATOM 1067 C CA . PHE A 1 139 ? 7.355 19.703 -14.312 1 79.69 139 PHE A CA 1
ATOM 1068 C C . PHE A 1 139 ? 6.195 19.297 -15.211 1 79.69 139 PHE A C 1
ATOM 1070 O O . PHE A 1 139 ? 5.469 20.156 -15.719 1 79.69 139 PHE A O 1
ATOM 1077 N N . LYS A 1 140 ? 6.172 18.078 -15.375 1 85.06 140 LYS A N 1
ATOM 1078 C CA . LYS A 1 140 ? 5.059 17.578 -16.172 1 85.06 140 LYS A CA 1
ATOM 1079 C C . LYS A 1 140 ? 3.787 17.453 -15.336 1 85.06 140 LYS A C 1
ATOM 1081 O O . LYS A 1 140 ? 2.697 17.797 -15.805 1 85.06 140 LYS A O 1
ATOM 1086 N N . TYR A 1 141 ? 3.934 16.984 -14.109 1 84.31 141 TYR A N 1
ATOM 1087 C CA . TYR A 1 141 ? 2.748 16.672 -13.32 1 84.31 141 TYR A CA 1
ATOM 1088 C C . TYR A 1 141 ? 2.609 17.641 -12.141 1 84.31 141 TYR A C 1
ATOM 1090 O O . TYR A 1 141 ? 1.497 17.938 -11.703 1 84.31 141 TYR A O 1
ATOM 1098 N N . VAL A 1 142 ? 3.658 18.156 -11.648 1 77.31 142 VAL A N 1
ATOM 1099 C CA . VAL A 1 142 ? 3.627 19.031 -10.484 1 77.31 142 VAL A CA 1
ATOM 1100 C C . VAL A 1 142 ? 3.092 20.406 -10.875 1 77.31 142 VAL A C 1
ATOM 1102 O O . VAL A 1 142 ? 3.717 21.109 -11.664 1 77.31 142 VAL A O 1
ATOM 1105 N N . SER A 1 143 ? 1.921 20.75 -10.453 1 72.69 143 SER A N 1
ATOM 1106 C CA . SER A 1 143 ? 1.276 22 -10.812 1 72.69 143 SER A CA 1
ATOM 1107 C C . SER A 1 143 ? 1.737 23.141 -9.914 1 72.69 143 SER A C 1
ATOM 1109 O O . SER A 1 143 ? 1.93 24.266 -10.383 1 72.69 143 SER A O 1
ATOM 1111 N N . GLN A 1 144 ? 1.767 22.844 -8.602 1 69.25 144 GLN A N 1
ATOM 1112 C CA . GLN A 1 144 ? 2.17 23.891 -7.664 1 69.25 144 GLN A CA 1
ATOM 1113 C C . GLN A 1 144 ? 3.582 23.656 -7.141 1 69.25 144 GLN A C 1
ATOM 1115 O O . GLN A 1 144 ? 3.766 23.297 -5.969 1 69.25 144 GLN A O 1
ATOM 1120 N N . SER A 1 145 ? 4.469 23.969 -8.023 1 67.06 145 SER A N 1
ATOM 1121 C CA . SER A 1 145 ? 5.867 23.688 -7.707 1 67.06 145 SER A CA 1
ATOM 1122 C C . SER A 1 145 ? 6.309 24.438 -6.453 1 67.06 145 SER A C 1
ATOM 1124 O O . SER A 1 145 ? 7.102 23.922 -5.66 1 67.06 145 SER A O 1
ATOM 1126 N N . GLU A 1 146 ? 5.727 25.547 -6.375 1 64.62 146 GLU A N 1
ATOM 1127 C CA . GLU A 1 146 ? 6.094 26.344 -5.207 1 64.62 146 GLU A CA 1
ATOM 1128 C C . GLU A 1 146 ? 5.676 25.656 -3.914 1 64.62 146 GLU A C 1
ATOM 1130 O O . GLU A 1 146 ? 6.398 25.703 -2.918 1 64.62 146 GLU A O 1
ATOM 1135 N N . ASP A 1 147 ? 4.539 25.016 -3.996 1 63.88 147 ASP A N 1
ATOM 1136 C CA . ASP A 1 147 ? 4.035 24.328 -2.805 1 63.88 147 ASP A CA 1
ATOM 1137 C C . ASP A 1 147 ? 4.93 23.141 -2.432 1 63.88 147 ASP A C 1
ATOM 1139 O O . ASP A 1 147 ? 5.18 22.906 -1.249 1 63.88 147 ASP A O 1
ATOM 1143 N N . ILE A 1 148 ? 5.336 22.562 -3.434 1 63.84 148 ILE A N 1
ATOM 1144 C CA . ILE A 1 148 ? 6.199 21.406 -3.174 1 63.84 148 ILE A CA 1
ATOM 1145 C C . ILE A 1 148 ? 7.52 21.891 -2.572 1 63.84 148 ILE A C 1
ATOM 1147 O O . ILE A 1 148 ? 8.039 21.266 -1.635 1 63.84 148 ILE A O 1
ATOM 1151 N N . MET A 1 149 ? 7.938 22.953 -3.111 1 62.38 149 MET A N 1
ATOM 1152 C CA . MET A 1 149 ? 9.195 23.5 -2.604 1 62.38 149 MET A CA 1
ATOM 1153 C C . MET A 1 149 ? 9.047 23.969 -1.159 1 62.38 149 MET A C 1
ATOM 1155 O O . MET A 1 149 ? 9.938 23.75 -0.338 1 62.38 149 MET A O 1
ATOM 1159 N N . LEU A 1 150 ? 7.934 24.547 -0.988 1 62.25 150 LEU A N 1
ATOM 1160 C CA . LEU A 1 150 ? 7.664 25.016 0.369 1 62.25 150 LEU A CA 1
ATOM 1161 C C . LEU A 1 150 ? 7.516 23.828 1.324 1 62.25 150 LEU A C 1
ATOM 1163 O O . LEU A 1 150 ? 8 23.891 2.459 1 62.25 150 LEU A O 1
ATOM 1167 N N . SER A 1 151 ? 6.832 22.844 0.812 1 62.41 151 SER A N 1
ATOM 1168 C CA . SER A 1 151 ? 6.625 21.672 1.654 1 62.41 151 SER A CA 1
ATOM 1169 C C . SER A 1 151 ? 7.941 20.953 1.953 1 62.41 151 SER A C 1
ATOM 1171 O O . SER A 1 151 ? 8.117 20.391 3.035 1 62.41 151 SER A O 1
ATOM 1173 N N . MET A 1 152 ? 8.758 21.031 0.957 1 60.53 152 MET A N 1
ATOM 1174 C CA . MET A 1 152 ? 10.07 20.422 1.153 1 60.53 152 MET A CA 1
ATOM 1175 C C . MET A 1 152 ? 10.844 21.141 2.252 1 60.53 152 MET A C 1
ATOM 1177 O O . MET A 1 152 ? 11.594 20.516 3.004 1 60.53 152 MET A O 1
ATOM 1181 N N . THR A 1 153 ? 10.531 22.375 2.289 1 56.88 153 THR A N 1
ATOM 1182 C CA . THR A 1 153 ? 11.203 23.172 3.303 1 56.88 153 THR A CA 1
ATOM 1183 C C . THR A 1 153 ? 10.539 23 4.664 1 56.88 153 THR A C 1
ATOM 1185 O O . THR A 1 153 ? 11.211 23 5.695 1 56.88 153 THR A O 1
ATOM 1188 N N . GLU A 1 154 ? 9.227 22.984 4.648 1 54.06 154 GLU A N 1
ATOM 1189 C CA . GLU A 1 154 ? 8.469 22.797 5.883 1 54.06 154 GLU A CA 1
ATOM 1190 C C . GLU A 1 154 ? 8.703 21.422 6.48 1 54.06 154 GLU A C 1
ATOM 1192 O O . GLU A 1 154 ? 8.711 21.25 7.703 1 54.06 154 GLU A O 1
ATOM 1197 N N . ASN A 1 155 ? 8.656 20.422 5.723 1 53.72 155 ASN A N 1
ATOM 1198 C CA . ASN A 1 155 ? 8.82 19.047 6.172 1 53.72 155 ASN A CA 1
ATOM 1199 C C . ASN A 1 155 ? 10.086 18.875 7.004 1 53.72 155 ASN A C 1
ATOM 1201 O O . ASN A 1 155 ? 10.227 17.891 7.738 1 53.72 155 ASN A O 1
ATOM 1205 N N . ILE A 1 156 ? 11.039 19.828 6.809 1 53 156 ILE A N 1
ATOM 1206 C CA . ILE A 1 156 ? 12.234 19.75 7.637 1 53 156 ILE A CA 1
ATOM 1207 C C . ILE A 1 156 ? 11.867 19.984 9.102 1 53 156 ILE A C 1
ATOM 1209 O O . ILE A 1 156 ? 12.484 19.422 10.008 1 53 156 ILE A O 1
ATOM 1213 N N . ASP A 1 157 ? 10.82 20.609 9.336 1 52.5 157 ASP A N 1
ATOM 1214 C CA . ASP A 1 157 ? 10.617 20.891 10.758 1 52.5 157 ASP A CA 1
ATOM 1215 C C . ASP A 1 157 ? 9.75 19.812 11.414 1 52.5 157 ASP A C 1
ATOM 1217 O O . ASP A 1 157 ? 10.18 18.672 11.547 1 52.5 157 ASP A O 1
ATOM 1221 N N . ASN A 1 158 ? 8.422 20.125 11.758 1 55.78 158 ASN A N 1
ATOM 1222 C CA . ASN A 1 158 ? 7.574 19.453 12.742 1 55.78 158 ASN A CA 1
ATOM 1223 C C . ASN A 1 158 ? 7.051 18.125 12.211 1 55.78 158 ASN A C 1
ATOM 1225 O O . ASN A 1 158 ? 7.051 17.125 12.93 1 55.78 158 ASN A O 1
ATOM 1229 N N . LYS A 1 159 ? 6.82 17.938 10.867 1 58.91 159 LYS A N 1
ATOM 1230 C CA . LYS A 1 159 ? 6.156 16.734 10.391 1 58.91 159 LYS A CA 1
ATOM 1231 C C . LYS A 1 159 ? 7.176 15.68 9.969 1 58.91 159 LYS A C 1
ATOM 1233 O O . LYS A 1 159 ? 6.898 14.484 10.039 1 58.91 159 LYS A O 1
ATOM 1238 N N . TRP A 1 160 ? 8.344 16.078 9.836 1 67.19 160 TRP A N 1
ATOM 1239 C CA . TRP A 1 160 ? 9.391 15.156 9.406 1 67.19 160 TRP A CA 1
ATOM 1240 C C . TRP A 1 160 ? 9.805 14.242 10.547 1 67.19 160 TRP A C 1
ATOM 1242 O O . TRP A 1 160 ? 10.18 13.086 10.32 1 67.19 160 TRP A O 1
ATOM 1252 N N . HIS A 1 161 ? 9.625 14.742 11.711 1 67.25 161 HIS A N 1
ATOM 1253 C CA . HIS A 1 161 ? 10.047 13.953 12.859 1 67.25 161 HIS A CA 1
ATOM 1254 C C . HIS A 1 161 ? 9.234 12.664 12.977 1 67.25 161 HIS A C 1
ATOM 1256 O O . HIS A 1 161 ? 9.766 11.617 13.328 1 67.25 161 HIS A O 1
ATOM 1262 N N . ARG A 1 162 ? 7.984 12.836 12.602 1 67.31 162 ARG A N 1
ATOM 1263 C CA . ARG A 1 162 ? 7.129 11.656 12.672 1 67.31 162 ARG A CA 1
ATOM 1264 C C . ARG A 1 162 ? 7.527 10.633 11.617 1 67.31 162 ARG A C 1
ATOM 1266 O O . ARG A 1 162 ? 7.582 9.43 11.898 1 67.31 162 ARG A O 1
ATOM 1273 N N . PHE A 1 163 ? 7.883 11.133 10.508 1 76 163 PHE A N 1
ATOM 1274 C CA . PHE A 1 163 ? 8.312 10.234 9.438 1 76 163 PHE A CA 1
ATOM 1275 C C . PHE A 1 163 ? 9.664 9.617 9.758 1 76 163 PHE A C 1
ATOM 1277 O O . PHE A 1 163 ? 9.867 8.414 9.586 1 76 163 PHE A O 1
ATOM 1284 N N . ARG A 1 164 ? 10.445 10.484 10.242 1 78.12 164 ARG A N 1
ATOM 1285 C CA . ARG A 1 164 ? 11.789 10.031 10.586 1 78.12 164 ARG A CA 1
ATOM 1286 C C . ARG A 1 164 ? 11.742 8.922 11.633 1 78.12 164 ARG A C 1
ATOM 1288 O O . ARG A 1 164 ? 12.414 7.902 11.492 1 78.12 164 ARG A O 1
ATOM 1295 N N . ASP A 1 165 ? 11.023 9.148 12.602 1 77.25 165 ASP A N 1
ATOM 1296 C CA . ASP A 1 165 ? 10.93 8.164 13.672 1 77.25 165 ASP A CA 1
ATOM 1297 C C . ASP A 1 165 ? 10.352 6.844 13.156 1 77.25 165 ASP A C 1
ATOM 1299 O O . ASP A 1 165 ? 10.758 5.766 13.609 1 77.25 165 ASP A O 1
ATOM 1303 N N . TYR A 1 166 ? 9.484 6.961 12.266 1 81.5 166 TYR A N 1
ATOM 1304 C CA . TYR A 1 166 ? 8.875 5.758 11.711 1 81.5 166 TYR A CA 1
ATOM 1305 C C . TYR A 1 166 ? 9.867 4.977 10.859 1 81.5 166 TYR A C 1
ATOM 1307 O O . TYR A 1 166 ? 10.008 3.762 11.016 1 81.5 166 TYR A O 1
ATOM 1315 N N . ILE A 1 167 ? 10.586 5.656 10.047 1 86.56 167 ILE A N 1
ATOM 1316 C CA . ILE A 1 167 ? 11.406 4.977 9.047 1 86.56 167 ILE A CA 1
ATOM 1317 C C . ILE A 1 167 ? 12.664 4.414 9.703 1 86.56 167 ILE A C 1
ATOM 1319 O O . ILE A 1 167 ? 13.32 3.531 9.148 1 86.56 167 ILE A O 1
ATOM 1323 N N . LYS A 1 168 ? 12.961 4.883 10.844 1 85.81 168 LYS A N 1
ATOM 1324 C CA . LYS A 1 168 ? 14.117 4.375 11.578 1 85.81 168 LYS A CA 1
ATOM 1325 C C . LYS A 1 168 ? 13.945 2.902 11.93 1 85.81 168 LYS A C 1
ATOM 1327 O O . LYS A 1 168 ? 14.922 2.199 12.188 1 85.81 168 LYS A O 1
ATOM 1332 N N . GLU A 1 169 ? 12.695 2.492 11.867 1 87.25 169 GLU A N 1
ATOM 1333 C CA . GLU A 1 169 ? 12.438 1.107 12.258 1 87.25 169 GLU A CA 1
ATOM 1334 C C . GLU A 1 169 ? 11.516 0.414 11.258 1 87.25 169 GLU A C 1
ATOM 1336 O O . GLU A 1 169 ? 10.867 -0.579 11.594 1 87.25 169 GLU A O 1
ATOM 1341 N N . SER A 1 170 ? 11.406 1.005 10.203 1 90.62 170 SER A N 1
ATOM 1342 C CA . SER A 1 170 ? 10.469 0.458 9.227 1 90.62 170 SER A CA 1
ATOM 1343 C C . SER A 1 170 ? 11 0.625 7.805 1 90.62 170 SER A C 1
ATOM 1345 O O . SER A 1 170 ? 11.961 1.358 7.574 1 90.62 170 SER A O 1
ATOM 1347 N N . ARG A 1 171 ? 10.445 -0.124 7.016 1 93 171 ARG A N 1
ATOM 1348 C CA . ARG A 1 171 ? 10.727 -0.029 5.586 1 93 171 ARG A CA 1
ATOM 1349 C C . ARG A 1 171 ? 9.445 0.237 4.801 1 93 171 ARG A C 1
ATOM 1351 O O . ARG A 1 171 ? 8.398 -0.353 5.086 1 93 171 ARG A O 1
ATOM 1358 N N . ILE A 1 172 ? 9.562 1.116 3.836 1 93.88 172 ILE A N 1
ATOM 1359 C CA . ILE A 1 172 ? 8.438 1.429 2.957 1 93.88 172 ILE A CA 1
ATOM 1360 C C . ILE A 1 172 ? 8.836 1.183 1.504 1 93.88 172 ILE A C 1
ATOM 1362 O O . ILE A 1 172 ? 9.891 1.64 1.058 1 93.88 172 ILE A O 1
ATOM 1366 N N . ASN A 1 173 ? 8.07 0.42 0.813 1 96.19 173 ASN A N 1
ATOM 1367 C CA . ASN A 1 173 ? 8.195 0.296 -0.636 1 96.19 173 ASN A CA 1
ATOM 1368 C C . ASN A 1 173 ? 6.977 0.877 -1.352 1 96.19 173 ASN A C 1
ATOM 1370 O O . ASN A 1 173 ? 5.844 0.49 -1.071 1 96.19 173 ASN A O 1
ATOM 1374 N N . MET A 1 174 ? 7.223 1.794 -2.229 1 95.94 174 MET A N 1
ATOM 1375 C CA . MET A 1 174 ? 6.172 2.32 -3.094 1 95.94 174 MET A CA 1
ATOM 1376 C C . MET A 1 174 ? 6.281 1.738 -4.5 1 95.94 174 MET A C 1
ATOM 1378 O O . MET A 1 174 ? 7.223 2.049 -5.234 1 95.94 174 MET A O 1
ATOM 1382 N N . ASN A 1 175 ? 5.309 0.931 -4.84 1 94.38 175 ASN A N 1
ATOM 1383 C CA . ASN A 1 175 ? 5.293 0.271 -6.141 1 94.38 175 ASN A CA 1
ATOM 1384 C C . ASN A 1 175 ? 4.332 0.959 -7.105 1 94.38 175 ASN A C 1
ATOM 1386 O O . ASN A 1 175 ? 3.119 0.969 -6.879 1 94.38 175 ASN A O 1
ATOM 1390 N N . VAL A 1 176 ? 4.906 1.55 -8.109 1 93.25 176 VAL A N 1
ATOM 1391 C CA . VAL A 1 176 ? 4.129 2.352 -9.047 1 93.25 176 VAL A CA 1
ATOM 1392 C C . VAL A 1 176 ? 4.078 1.656 -10.406 1 93.25 176 VAL A C 1
ATOM 1394 O O . VAL A 1 176 ? 5.098 1.158 -10.891 1 93.25 176 VAL A O 1
ATOM 1397 N N . ARG A 1 177 ? 2.912 1.676 -10.945 1 89.31 177 ARG A N 1
ATOM 1398 C CA . ARG A 1 177 ? 2.777 1.017 -12.242 1 89.31 177 ARG A CA 1
ATOM 1399 C C . ARG A 1 177 ? 1.72 1.703 -13.094 1 89.31 177 ARG A C 1
ATOM 1401 O O . ARG A 1 177 ? 0.944 2.521 -12.602 1 89.31 177 ARG A O 1
ATOM 1408 N N . GLN A 1 178 ? 1.852 1.368 -14.406 1 86.62 178 GLN A N 1
ATOM 1409 C CA . GLN A 1 178 ? 0.808 1.716 -15.367 1 86.62 178 GLN A CA 1
ATOM 1410 C C . GLN A 1 178 ? -0.197 0.579 -15.523 1 86.62 178 GLN A C 1
ATOM 1412 O O . GLN A 1 178 ? 0.189 -0.586 -15.641 1 86.62 178 GLN A O 1
ATOM 1417 N N . VAL A 1 179 ? -1.455 0.844 -15.484 1 77.88 179 VAL A N 1
ATOM 1418 C CA . VAL A 1 179 ? -2.48 -0.194 -15.523 1 77.88 179 VAL A CA 1
ATOM 1419 C C . VAL A 1 179 ? -2.887 -0.47 -16.969 1 77.88 179 VAL A C 1
ATOM 1421 O O . VAL A 1 179 ? -2.875 -1.62 -17.406 1 77.88 179 VAL A O 1
ATOM 1424 N N . LEU A 1 180 ? -3.242 0.562 -17.656 1 72.88 180 LEU A N 1
ATOM 1425 C CA . LEU A 1 180 ? -3.762 0.389 -19 1 72.88 180 LEU A CA 1
ATOM 1426 C C . LEU A 1 180 ? -2.629 0.375 -20.016 1 72.88 180 LEU A C 1
ATOM 1428 O O . LEU A 1 180 ? -1.608 1.038 -19.828 1 72.88 180 LEU A O 1
ATOM 1432 N N . ASN A 1 181 ? -2.893 -0.511 -20.984 1 67.5 181 ASN A N 1
ATOM 1433 C CA . ASN A 1 181 ? -1.95 -0.458 -22.109 1 67.5 181 ASN A CA 1
ATOM 1434 C C . ASN A 1 181 ? -1.996 0.892 -22.812 1 67.5 181 ASN A C 1
ATOM 1436 O O . ASN A 1 181 ? -2.967 1.639 -22.672 1 67.5 181 ASN A O 1
ATOM 1440 N N . GLU A 1 182 ? -0.883 1.028 -23.422 1 55.62 182 GLU A N 1
ATOM 1441 C CA . GLU A 1 182 ? -0.851 2.223 -24.266 1 55.62 182 GLU A CA 1
ATOM 1442 C C . GLU A 1 182 ? -2.078 2.293 -25.172 1 55.62 182 GLU A C 1
ATOM 1444 O O . GLU A 1 182 ? -2.484 1.285 -25.75 1 55.62 182 GLU A O 1
ATOM 1449 N N . ASN A 1 183 ? -2.938 3.217 -25.047 1 50.5 183 ASN A N 1
ATOM 1450 C CA . ASN A 1 183 ? -4.078 3.426 -25.938 1 50.5 183 ASN A CA 1
ATOM 1451 C C . ASN A 1 183 ? -5.344 2.787 -25.375 1 50.5 183 ASN A C 1
ATOM 1453 O O . ASN A 1 183 ? -6.371 2.729 -26.047 1 50.5 183 ASN A O 1
ATOM 1457 N N . GLN A 1 184 ? -5.105 2 -24.312 1 50.56 184 GLN A N 1
ATOM 1458 C CA . GLN A 1 184 ? -6.301 1.398 -23.719 1 50.56 184 GLN A CA 1
ATOM 1459 C C . GLN A 1 184 ? -6.953 2.34 -22.719 1 50.56 184 GLN A C 1
ATOM 1461 O O . GLN A 1 184 ? -6.266 2.967 -21.906 1 50.56 184 GLN A O 1
ATOM 1466 N N . THR A 1 185 ? -8.172 2.719 -23.062 1 46.34 185 THR A N 1
ATOM 1467 C CA . THR A 1 185 ? -8.883 3.66 -22.203 1 46.34 185 THR A CA 1
ATOM 1468 C C . THR A 1 185 ? -9.625 2.924 -21.094 1 46.34 185 THR A C 1
ATOM 1470 O O . THR A 1 185 ? -10.078 3.539 -20.125 1 46.34 185 THR A O 1
ATOM 1473 N N . SER A 1 186 ? -10.148 1.661 -21.312 1 47.38 186 SER A N 1
ATOM 1474 C CA . SER A 1 186 ? -10.898 0.904 -20.328 1 47.38 186 SER A CA 1
ATOM 1475 C C . SER A 1 186 ? -10.484 -0.562 -20.312 1 47.38 186 SER A C 1
ATOM 1477 O O . SER A 1 186 ? -9.945 -1.065 -21.297 1 47.38 186 SER A O 1
ATOM 1479 N N . ILE A 1 187 ? -10.258 -1.33 -19.188 1 45.53 187 ILE A N 1
ATOM 1480 C CA . ILE A 1 187 ? -10.031 -2.77 -19.141 1 45.53 187 ILE A CA 1
ATOM 1481 C C . ILE A 1 187 ? -11.242 -3.506 -19.719 1 45.53 187 ILE A C 1
ATOM 1483 O O . ILE A 1 187 ? -12.289 -3.584 -19.078 1 45.53 187 ILE A O 1
ATOM 1487 N N . LEU A 1 188 ? -11.875 -3.225 -20.844 1 36.12 188 LEU A N 1
ATOM 1488 C CA . LEU A 1 188 ? -13.039 -3.951 -21.328 1 36.12 188 LEU A CA 1
ATOM 1489 C C . LEU A 1 188 ? -12.719 -5.43 -21.531 1 36.12 188 LEU A C 1
ATOM 1491 O O . LEU A 1 188 ? -11.578 -5.785 -21.812 1 36.12 188 LEU A O 1
ATOM 1495 N N . THR A 1 189 ? -13.711 -6.359 -21.016 1 33.19 189 THR A N 1
ATOM 1496 C CA . THR A 1 189 ? -14 -7.781 -21.141 1 33.19 189 THR A CA 1
ATOM 1497 C C . THR A 1 189 ? -13.734 -8.258 -22.562 1 33.19 189 THR A C 1
ATOM 1499 O O . THR A 1 189 ? -14.352 -7.773 -23.516 1 33.19 189 THR A O 1
ATOM 1502 N N . GLN A 1 190 ? -12.469 -8.422 -23.141 1 26.88 190 GLN A N 1
ATOM 1503 C CA . GLN A 1 190 ? -12.641 -9.422 -24.188 1 26.88 190 GLN A CA 1
ATOM 1504 C C . GLN A 1 190 ? -12.891 -10.805 -23.594 1 26.88 190 GLN A C 1
ATOM 1506 O O . GLN A 1 190 ? -12.258 -11.18 -22.609 1 26.88 190 GLN A O 1
ATOM 1511 N N . MET B 1 1 ? 24.234 -11.727 21.203 1 19.67 1 MET B N 1
ATOM 1512 C CA . MET B 1 1 ? 23.594 -10.43 21.453 1 19.67 1 MET B CA 1
ATOM 1513 C C . MET B 1 1 ? 22.109 -10.477 21.109 1 19.67 1 MET B C 1
ATOM 1515 O O . MET B 1 1 ? 21.75 -10.773 19.969 1 19.67 1 MET B O 1
ATOM 1519 N N . VAL B 1 2 ? 21.203 -10.773 22.062 1 20.23 2 VAL B N 1
ATOM 1520 C CA . VAL B 1 2 ? 19.797 -11.164 22.094 1 20.23 2 VAL B CA 1
ATOM 1521 C C . VAL B 1 2 ? 18.938 -9.992 21.641 1 20.23 2 VAL B C 1
ATOM 1523 O O . VAL B 1 2 ? 19 -8.898 22.203 1 20.23 2 VAL B O 1
ATOM 1526 N N . TYR B 1 3 ? 18.734 -9.75 20.375 1 26.92 3 TYR B N 1
ATOM 1527 C CA . TYR B 1 3 ? 17.812 -8.766 19.844 1 26.92 3 TYR B CA 1
ATOM 1528 C C . TYR B 1 3 ? 16.516 -8.742 20.641 1 26.92 3 TYR B C 1
ATOM 1530 O O . TYR B 1 3 ? 15.781 -9.734 20.688 1 26.92 3 TYR B O 1
ATOM 1538 N N . THR B 1 4 ? 16.594 -8.117 21.844 1 28.75 4 THR B N 1
ATOM 1539 C CA . THR B 1 4 ? 15.477 -7.941 22.766 1 28.75 4 THR B CA 1
ATOM 1540 C C . THR B 1 4 ? 14.273 -7.336 22.047 1 28.75 4 THR B C 1
ATOM 1542 O O . THR B 1 4 ? 14.438 -6.609 21.062 1 28.75 4 THR B O 1
ATOM 1545 N N . GLU B 1 5 ? 13.023 -7.777 22.203 1 35.06 5 GLU B N 1
ATOM 1546 C CA . GLU B 1 5 ? 11.617 -7.566 21.875 1 35.06 5 GLU B CA 1
ATOM 1547 C C . GLU B 1 5 ? 11.227 -6.098 22.016 1 35.06 5 GLU B C 1
ATOM 1549 O O . GLU B 1 5 ? 10.164 -5.684 21.562 1 35.06 5 GLU B O 1
ATOM 1554 N N . SER B 1 6 ? 11.922 -5.344 22.859 1 33.31 6 SER B N 1
ATOM 1555 C CA . SER B 1 6 ? 11.359 -4.098 23.375 1 33.31 6 SER B CA 1
ATOM 1556 C C . SER B 1 6 ? 11.242 -3.053 22.266 1 33.31 6 SER B C 1
ATOM 1558 O O . SER B 1 6 ? 10.594 -2.021 22.438 1 33.31 6 SER B O 1
ATOM 1560 N N . ASN B 1 7 ? 12.266 -2.881 21.375 1 35.72 7 ASN B N 1
ATOM 1561 C CA . ASN B 1 7 ? 12.227 -1.716 20.5 1 35.72 7 ASN B CA 1
ATOM 1562 C C . ASN B 1 7 ? 11.125 -1.842 19.438 1 35.72 7 ASN B C 1
ATOM 1564 O O . ASN B 1 7 ? 11.391 -2.244 18.312 1 35.72 7 ASN B O 1
ATOM 1568 N N . LYS B 1 8 ? 10.078 -2.25 19.812 1 40.94 8 LYS B N 1
ATOM 1569 C CA . LYS B 1 8 ? 8.93 -2.402 18.922 1 40.94 8 LYS B CA 1
ATOM 1570 C C . LYS B 1 8 ? 8.703 -1.142 18.094 1 40.94 8 LYS B C 1
ATOM 1572 O O . LYS B 1 8 ? 8.328 -0.098 18.641 1 40.94 8 LYS B O 1
ATOM 1577 N N . SER B 1 9 ? 9.602 -0.833 17.219 1 49.66 9 SER B N 1
ATOM 1578 C CA . SER B 1 9 ? 9.414 0.212 16.219 1 49.66 9 SER B CA 1
ATOM 1579 C C . SER B 1 9 ? 8.031 0.139 15.586 1 49.66 9 SER B C 1
ATOM 1581 O O . SER B 1 9 ? 7.578 -0.938 15.188 1 49.66 9 SER B O 1
ATOM 1583 N N . LYS B 1 10 ? 7.035 1.218 16.047 1 62.28 10 LYS B N 1
ATOM 1584 C CA . LYS B 1 10 ? 5.59 1.21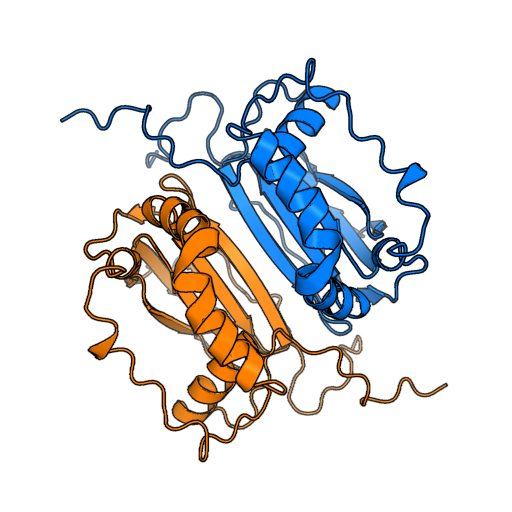8 16.25 1 62.28 10 LYS B CA 1
ATOM 1585 C C . LYS B 1 10 ? 4.848 1.374 14.938 1 62.28 10 LYS B C 1
ATOM 1587 O O . LYS B 1 10 ? 5.277 2.127 14.062 1 62.28 10 LYS B O 1
ATOM 1592 N N . PHE B 1 11 ? 4.27 0.319 14.391 1 79 11 PHE B N 1
ATOM 1593 C CA . PHE B 1 11 ? 3.127 0.462 13.5 1 79 11 PHE B CA 1
ATOM 1594 C C . PHE B 1 11 ? 2.395 1.772 13.758 1 79 11 PHE B C 1
ATOM 1596 O O . PHE B 1 11 ? 2.338 2.238 14.898 1 79 11 PHE B O 1
ATOM 1603 N N . PRO B 1 12 ? 2.154 2.514 12.586 1 81.38 12 PRO B N 1
ATOM 1604 C CA . PRO B 1 12 ? 1.478 3.787 12.852 1 81.38 12 PRO B CA 1
ATOM 1605 C C . PRO B 1 12 ? 0.438 3.682 13.961 1 81.38 12 PRO B C 1
ATOM 1607 O O . PRO B 1 12 ? -0.493 2.877 13.867 1 81.38 12 PRO B O 1
ATOM 1610 N N . GLU B 1 13 ? 0.626 4.508 14.891 1 81.94 13 GLU B N 1
ATOM 1611 C CA . GLU B 1 13 ? -0.132 4.387 16.125 1 81.94 13 GLU B CA 1
ATOM 1612 C C . GLU B 1 13 ? -1.63 4.527 15.875 1 81.94 13 GLU B C 1
ATOM 1614 O O . GLU B 1 13 ? -2.438 3.826 16.5 1 81.94 13 GLU B O 1
ATOM 1619 N N . ASP B 1 14 ? -1.964 5.402 14.992 1 83.06 14 ASP B N 1
ATOM 1620 C CA . ASP B 1 14 ? -3.381 5.641 14.734 1 83.06 14 ASP B CA 1
ATOM 1621 C C . ASP B 1 14 ? -4.031 4.422 14.086 1 83.06 14 ASP B C 1
ATOM 1623 O O . ASP B 1 14 ? -5.109 3.99 14.5 1 83.06 14 ASP B O 1
ATOM 1627 N N . LEU B 1 15 ? -3.359 3.871 13.188 1 88.62 15 LEU B N 1
ATOM 1628 C CA . LEU B 1 15 ? -3.883 2.695 12.5 1 88.62 15 LEU B CA 1
ATOM 1629 C C . LEU B 1 15 ? -3.863 1.478 13.422 1 88.62 15 LEU B C 1
ATOM 1631 O O . LEU B 1 15 ? -4.785 0.657 13.391 1 88.62 15 LEU B O 1
ATOM 1635 N N . ALA B 1 16 ? -2.84 1.412 14.195 1 89.12 16 ALA B N 1
ATOM 1636 C CA . ALA B 1 16 ? -2.771 0.341 15.188 1 89.12 16 ALA B CA 1
ATOM 1637 C C . ALA B 1 16 ? -3.949 0.415 16.156 1 89.12 16 ALA B C 1
ATOM 1639 O O . ALA B 1 16 ? -4.578 -0.601 16.453 1 89.12 16 ALA B O 1
ATOM 1640 N N . GLU B 1 17 ? -4.191 1.612 16.578 1 89.44 17 GLU B N 1
ATOM 1641 C CA . GLU B 1 17 ? -5.281 1.819 17.531 1 89.44 17 GLU B CA 1
ATOM 1642 C C . GLU B 1 17 ? -6.625 1.453 16.906 1 89.44 17 GLU B C 1
ATOM 1644 O O . GLU B 1 17 ? -7.414 0.725 17.516 1 89.44 17 GLU B O 1
ATOM 1649 N N . LEU B 1 18 ? -6.852 1.967 15.773 1 91.12 18 LEU B N 1
ATOM 1650 C CA . LEU B 1 18 ? -8.102 1.68 15.07 1 91.12 18 LEU B CA 1
ATOM 1651 C C . LEU B 1 18 ? -8.273 0.179 14.867 1 91.12 18 LEU B C 1
ATOM 1653 O O . LEU B 1 18 ? -9.352 -0.363 15.117 1 91.12 18 LEU B O 1
ATOM 1657 N N . SER B 1 19 ? -7.238 -0.467 14.422 1 94.75 19 SER B N 1
ATOM 1658 C CA . SER B 1 19 ? -7.297 -1.905 14.18 1 94.75 19 SER B CA 1
ATOM 1659 C C . SER B 1 19 ? -7.543 -2.674 15.477 1 94.75 19 SER B C 1
ATOM 1661 O O . SER B 1 19 ? -8.266 -3.672 15.484 1 94.75 19 SER B O 1
ATOM 1663 N N . ASP B 1 20 ? -6.91 -2.184 16.516 1 93.38 20 ASP B N 1
ATOM 1664 C CA . ASP B 1 20 ? -7.066 -2.832 17.812 1 93.38 20 ASP B CA 1
ATOM 1665 C C . ASP B 1 20 ? -8.508 -2.742 18.312 1 93.38 20 ASP B C 1
ATOM 1667 O O . ASP B 1 20 ? -9.062 -3.725 18.812 1 93.38 20 ASP B O 1
ATOM 1671 N N . VAL B 1 21 ? -9.109 -1.618 18.219 1 92.62 21 VAL B N 1
ATOM 1672 C CA . VAL B 1 21 ? -10.492 -1.42 18.625 1 92.62 21 VAL B CA 1
ATOM 1673 C C . VAL B 1 21 ? -11.406 -2.363 17.828 1 92.62 21 VAL B C 1
ATOM 1675 O O . VAL B 1 21 ? -12.266 -3.029 18.406 1 92.62 21 VAL B O 1
ATOM 1678 N N . LEU B 1 22 ? -11.18 -2.486 16.562 1 95.12 22 LEU B N 1
ATOM 1679 C CA . LEU B 1 22 ? -11.984 -3.352 15.719 1 95.12 22 LEU B CA 1
ATOM 1680 C C . LEU B 1 22 ? -11.773 -4.82 16.078 1 95.12 22 LEU B C 1
ATOM 1682 O O . LEU B 1 22 ? -12.734 -5.582 16.172 1 95.12 22 LEU B O 1
ATOM 1686 N N . ALA B 1 23 ? -10.547 -5.117 16.234 1 95.38 23 ALA B N 1
ATOM 1687 C CA . ALA B 1 23 ? -10.211 -6.5 16.578 1 95.38 23 ALA B CA 1
ATOM 1688 C C . ALA B 1 23 ? -10.891 -6.914 17.875 1 95.38 23 ALA B C 1
ATOM 1690 O O . ALA B 1 23 ? -11.492 -7.992 17.953 1 95.38 23 ALA B O 1
ATOM 1691 N N . LYS B 1 24 ? -10.797 -6.062 18.828 1 94.06 24 LYS B N 1
ATOM 1692 C CA . LYS B 1 24 ? -11.414 -6.348 20.125 1 94.06 24 LYS B CA 1
ATOM 1693 C C . LYS B 1 24 ? -12.93 -6.492 19.984 1 94.06 24 LYS B C 1
ATOM 1695 O O . LYS B 1 24 ? -13.523 -7.422 20.531 1 94.06 24 LYS B O 1
ATOM 1700 N N . TYR B 1 25 ? -13.469 -5.602 19.25 1 95.06 25 TYR B N 1
ATOM 1701 C CA . TYR B 1 25 ? -14.914 -5.629 19.047 1 95.06 25 TYR B CA 1
ATOM 1702 C C . TYR B 1 25 ? -15.336 -6.93 18.375 1 95.06 25 TYR B C 1
ATOM 1704 O O . TYR B 1 25 ? -16.422 -7.457 18.656 1 95.06 25 TYR B O 1
ATOM 1712 N N . LEU B 1 26 ? -14.508 -7.5 17.578 1 95.31 26 LEU B N 1
ATOM 1713 C CA . LEU B 1 26 ? -14.867 -8.68 16.797 1 95.31 26 LEU B CA 1
ATOM 1714 C C . LEU B 1 26 ? -14.391 -9.953 17.484 1 95.31 26 LEU B C 1
ATOM 1716 O O . LEU B 1 26 ? -14.57 -11.055 16.938 1 95.31 26 LEU B O 1
ATOM 1720 N N . GLY B 1 27 ? -13.688 -9.805 18.578 1 94.25 27 GLY B N 1
ATOM 1721 C CA . GLY B 1 27 ? -13.312 -10.969 19.359 1 94.25 27 GLY B CA 1
ATOM 1722 C C . GLY B 1 27 ? -11.898 -11.438 19.109 1 94.25 27 GLY B C 1
ATOM 1723 O O . GLY B 1 27 ? -11.516 -12.531 19.516 1 94.25 27 GLY B O 1
ATOM 1724 N N . TYR B 1 28 ? -11.164 -10.688 18.375 1 93.19 28 TYR B N 1
ATOM 1725 C CA . TYR B 1 28 ? -9.758 -11 18.156 1 93.19 28 TYR B CA 1
ATOM 1726 C C . TYR B 1 28 ? -8.875 -10.266 19.156 1 93.19 28 TYR B C 1
ATOM 1728 O O . TYR B 1 28 ? -8.062 -9.422 18.781 1 93.19 28 TYR B O 1
ATOM 1736 N N . SER B 1 29 ? -8.867 -10.664 20.359 1 88.94 29 SER B N 1
ATOM 1737 C CA . SER B 1 29 ? -8.266 -9.93 21.469 1 88.94 29 SER B CA 1
ATOM 1738 C C . SER B 1 29 ? -6.742 -9.945 21.375 1 88.94 29 SER B C 1
ATOM 1740 O O . SER B 1 29 ? -6.074 -9.047 21.891 1 88.94 29 SER B O 1
ATOM 1742 N N . ASP B 1 30 ? -6.227 -10.898 20.672 1 88.81 30 ASP B N 1
ATOM 1743 C CA . ASP B 1 30 ? -4.773 -11.031 20.625 1 88.81 30 ASP B CA 1
ATOM 1744 C C . ASP B 1 30 ? -4.211 -10.453 19.328 1 88.81 30 ASP B C 1
ATOM 1746 O O . ASP B 1 30 ? -3.014 -10.57 19.062 1 88.81 30 ASP B O 1
ATOM 1750 N N . PHE B 1 31 ? -5.008 -9.836 18.672 1 91.5 31 PHE B N 1
ATOM 1751 C CA . PHE B 1 31 ? -4.566 -9.281 17.406 1 91.5 31 PHE B CA 1
ATOM 1752 C C . PHE B 1 31 ? -3.568 -8.156 17.625 1 91.5 31 PHE B C 1
ATOM 1754 O O . PHE B 1 31 ? -3.762 -7.309 18.5 1 91.5 31 PHE B O 1
ATOM 1761 N N . THR B 1 32 ? -2.553 -8.109 16.797 1 88.94 32 THR B N 1
ATOM 1762 C CA . THR B 1 32 ? -1.587 -7.016 16.766 1 88.94 32 THR B CA 1
ATOM 1763 C C . THR B 1 32 ? -1.291 -6.598 15.328 1 88.94 32 THR B C 1
ATOM 1765 O O . THR B 1 32 ? -0.902 -7.43 14.5 1 88.94 32 THR B O 1
ATOM 1768 N N . ALA B 1 33 ? -1.535 -5.289 15.078 1 89.62 33 ALA B N 1
ATOM 1769 C CA . ALA B 1 33 ? -1.195 -4.773 13.75 1 89.62 33 ALA B CA 1
ATOM 1770 C C . ALA B 1 33 ? 0.316 -4.746 13.547 1 89.62 33 ALA B C 1
ATOM 1772 O O . ALA B 1 33 ? 1.044 -4.125 14.328 1 89.62 33 ALA B O 1
ATOM 1773 N N . GLU B 1 34 ? 0.774 -5.406 12.453 1 83.94 34 GLU B N 1
ATOM 1774 C CA . GLU B 1 34 ? 2.219 -5.496 12.258 1 83.94 34 GLU B CA 1
ATOM 1775 C C . GLU B 1 34 ? 2.615 -5.094 10.844 1 83.94 34 GLU B C 1
ATOM 1777 O O . GLU B 1 34 ? 3.736 -4.633 10.617 1 83.94 34 GLU B O 1
ATOM 1782 N N . ALA B 1 35 ? 1.78 -5.234 9.891 1 85.44 35 ALA B N 1
ATOM 1783 C CA . ALA B 1 35 ? 2.061 -4.906 8.492 1 85.44 35 ALA B CA 1
ATOM 1784 C C . ALA B 1 35 ? 0.833 -4.309 7.812 1 85.44 35 ALA B C 1
ATOM 1786 O O . ALA B 1 35 ? -0.3 -4.566 8.227 1 85.44 35 ALA B O 1
ATOM 1787 N N . ALA B 1 36 ? 1.145 -3.51 6.875 1 92 36 ALA B N 1
ATOM 1788 C CA . ALA B 1 36 ? 0.056 -2.91 6.109 1 92 36 ALA B CA 1
ATOM 1789 C C . ALA B 1 36 ? 0.432 -2.773 4.637 1 92 36 ALA B C 1
ATOM 1791 O O . ALA B 1 36 ? 1.6 -2.557 4.305 1 92 36 ALA B O 1
ATOM 1792 N N . ILE B 1 37 ? -0.491 -3.014 3.789 1 91.62 37 ILE B N 1
ATOM 1793 C CA . ILE B 1 37 ? -0.421 -2.711 2.363 1 91.62 37 ILE B CA 1
ATOM 1794 C C . ILE B 1 37 ? -1.489 -1.681 2.002 1 91.62 37 ILE B C 1
ATOM 1796 O O . ILE B 1 37 ? -2.666 -1.856 2.328 1 91.62 37 ILE B O 1
ATOM 1800 N N . VAL B 1 38 ? -1.071 -0.663 1.451 1 94.06 38 VAL B N 1
ATOM 1801 C CA . VAL B 1 38 ? -2.014 0.367 1.024 1 94.06 38 VAL B CA 1
ATOM 1802 C C . VAL B 1 38 ? -2.133 0.359 -0.498 1 94.06 38 VAL B C 1
ATOM 1804 O O . VAL B 1 38 ? -1.135 0.509 -1.206 1 94.06 38 VAL B O 1
ATOM 1807 N N . ASN B 1 39 ? -3.33 0.18 -0.978 1 93 39 ASN B N 1
ATOM 1808 C CA . ASN B 1 39 ? -3.627 0.245 -2.406 1 93 39 ASN B CA 1
ATOM 1809 C C . ASN B 1 39 ? -4.207 1.602 -2.797 1 93 39 ASN B C 1
ATOM 1811 O O . ASN B 1 39 ? -5.195 2.049 -2.215 1 93 39 ASN B O 1
ATOM 1815 N N . TYR B 1 40 ? -3.609 2.205 -3.709 1 90.94 40 TYR B N 1
ATOM 1816 C CA . TYR B 1 40 ? -4.113 3.436 -4.305 1 90.94 40 TYR B CA 1
ATOM 1817 C C . TYR B 1 40 ? -4.715 3.168 -5.68 1 90.94 40 TYR B C 1
ATOM 1819 O O . TYR B 1 40 ? -4.012 2.762 -6.605 1 90.94 40 TYR B O 1
ATOM 1827 N N . TYR B 1 41 ? -6.035 3.402 -5.766 1 88.81 41 TYR B N 1
ATOM 1828 C CA . TYR B 1 41 ? -6.742 3.162 -7.02 1 88.81 41 TYR B CA 1
ATOM 1829 C C . TYR B 1 41 ? -7.176 4.477 -7.66 1 88.81 41 TYR B C 1
ATOM 1831 O O . TYR B 1 41 ? -7.781 5.324 -7.004 1 88.81 41 TYR B O 1
ATOM 1839 N N . HIS B 1 42 ? -6.867 4.551 -8.883 1 84.5 42 HIS B N 1
ATOM 1840 C CA . HIS B 1 42 ? -7.594 5.523 -9.688 1 84.5 42 HIS B CA 1
ATOM 1841 C C . HIS B 1 42 ? -8.867 4.922 -10.266 1 84.5 42 HIS B C 1
ATOM 1843 O O . HIS B 1 42 ? -9.125 3.727 -10.102 1 84.5 42 HIS B O 1
ATOM 1849 N N . MET B 1 43 ? -9.578 5.695 -10.953 1 84.31 43 MET B N 1
ATOM 1850 C CA . MET B 1 43 ? -10.906 5.273 -11.391 1 84.31 43 MET B CA 1
ATOM 1851 C C . MET B 1 43 ? -10.812 4.109 -12.367 1 84.31 43 MET B C 1
ATOM 1853 O O . MET B 1 43 ? -11.695 3.25 -12.406 1 84.31 43 MET B O 1
ATOM 1857 N N . ASN B 1 44 ? -9.734 3.98 -13.047 1 81.94 44 ASN B N 1
ATOM 1858 C CA . ASN B 1 44 ? -9.602 2.924 -14.047 1 81.94 44 ASN B CA 1
ATOM 1859 C C . ASN B 1 44 ? -8.742 1.771 -13.531 1 81.94 44 ASN B C 1
ATOM 1861 O O . ASN B 1 44 ? -8.438 0.839 -14.281 1 81.94 44 ASN B O 1
ATOM 1865 N N . SER B 1 45 ? -8.461 1.826 -12.312 1 82.56 45 SER B N 1
ATOM 1866 C CA . SER B 1 45 ? -7.598 0.801 -11.742 1 82.56 45 SER B CA 1
ATOM 1867 C C . SER B 1 45 ? -8.391 -0.444 -11.359 1 82.56 45 SER B C 1
ATOM 1869 O O . SER B 1 45 ? -9.609 -0.378 -11.172 1 82.56 45 SER B O 1
ATOM 1871 N N . THR B 1 46 ? -7.66 -1.544 -11.367 1 84.12 46 THR B N 1
ATOM 1872 C CA . THR B 1 46 ? -8.203 -2.822 -10.922 1 84.12 46 THR B CA 1
ATOM 1873 C C . THR B 1 46 ? -7.172 -3.596 -10.102 1 84.12 46 THR B C 1
ATOM 1875 O O . THR B 1 46 ? -5.992 -3.248 -10.102 1 84.12 46 THR B O 1
ATOM 1878 N N . LEU B 1 47 ? -7.641 -4.531 -9.359 1 86.06 47 LEU B N 1
ATOM 1879 C CA . LEU B 1 47 ? -6.824 -5.57 -8.75 1 86.06 47 LEU B CA 1
ATOM 1880 C C . LEU B 1 47 ? -7.305 -6.957 -9.164 1 86.06 47 LEU B C 1
ATOM 1882 O O . LEU B 1 47 ? -8.43 -7.352 -8.836 1 86.06 47 LEU B O 1
ATOM 1886 N N . SER B 1 48 ? -6.461 -7.594 -9.867 1 83.88 48 SER B N 1
ATOM 1887 C CA . SER B 1 48 ? -6.816 -8.898 -10.422 1 83.88 48 SER B CA 1
ATOM 1888 C C . SER B 1 48 ? -6.977 -9.938 -9.32 1 83.88 48 SER B C 1
ATOM 1890 O O . SER B 1 48 ? -6.477 -9.75 -8.203 1 83.88 48 SER B O 1
ATOM 1892 N N . ALA B 1 49 ? -7.633 -10.961 -9.727 1 87.12 49 ALA B N 1
ATOM 1893 C CA . ALA B 1 49 ? -7.863 -12.047 -8.781 1 87.12 49 ALA B CA 1
ATOM 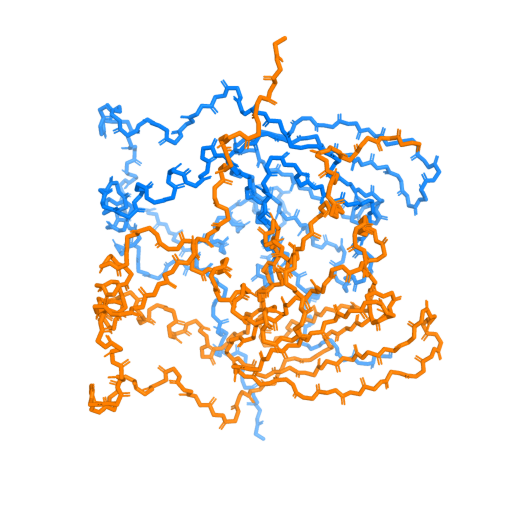1894 C C . ALA B 1 49 ? -6.547 -12.57 -8.211 1 87.12 49 ALA B C 1
ATOM 1896 O O . ALA B 1 49 ? -5.594 -12.805 -8.953 1 87.12 49 ALA B O 1
ATOM 1897 N N . HIS B 1 50 ? -6.508 -12.672 -6.898 1 83.44 50 HIS B N 1
ATOM 1898 C CA . HIS B 1 50 ? -5.332 -13.172 -6.191 1 83.44 50 HIS B CA 1
ATOM 1899 C C . HIS B 1 50 ? -5.707 -13.703 -4.812 1 83.44 50 HIS B C 1
ATOM 1901 O O . HIS B 1 50 ? -6.836 -13.523 -4.355 1 83.44 50 HIS B O 1
ATOM 1907 N N . THR B 1 51 ? -4.773 -14.445 -4.215 1 84 51 THR B N 1
ATOM 1908 C CA . THR B 1 51 ? -4.938 -14.93 -2.848 1 84 51 THR B CA 1
ATOM 1909 C C . THR B 1 51 ? -3.844 -14.367 -1.944 1 84 51 THR B C 1
ATOM 1911 O O . THR B 1 51 ? -2.803 -13.914 -2.428 1 84 51 THR B O 1
ATOM 1914 N N . ASP B 1 52 ? -4.176 -14.398 -0.702 1 75.75 52 ASP B N 1
ATOM 1915 C CA . ASP B 1 52 ? -3.18 -13.984 0.283 1 75.75 52 ASP B CA 1
ATOM 1916 C C . ASP B 1 52 ? -2.436 -15.188 0.853 1 75.75 52 ASP B C 1
ATOM 1918 O O . ASP B 1 52 ? -1.925 -15.133 1.974 1 75.75 52 ASP B O 1
ATOM 1922 N N . HIS B 1 53 ? -2.377 -16.281 0.241 1 65.62 53 HIS B N 1
ATOM 1923 C CA . HIS B 1 53 ? -1.875 -17.562 0.743 1 65.62 53 HIS B CA 1
ATOM 1924 C C . HIS B 1 53 ? -0.407 -17.453 1.144 1 65.62 53 HIS B C 1
ATOM 1926 O O . HIS B 1 53 ? 0.094 -18.281 1.904 1 65.62 53 HIS B O 1
ATOM 1932 N N . SER B 1 54 ? 0.199 -16.469 0.684 1 61.03 54 SER B N 1
ATOM 1933 C CA . SER B 1 54 ? 1.623 -16.406 0.996 1 61.03 54 SER B CA 1
ATOM 1934 C C . SER B 1 54 ? 1.857 -15.859 2.398 1 61.03 54 SER B C 1
ATOM 1936 O O . SER B 1 54 ? 2.98 -15.891 2.904 1 61.03 54 SER B O 1
ATOM 1938 N N . GLU B 1 55 ? 0.756 -15.688 3.117 1 66.38 55 GLU B N 1
ATOM 1939 C CA . GLU B 1 55 ? 0.9 -15.117 4.457 1 66.38 55 GLU B CA 1
ATOM 1940 C C . GLU B 1 55 ? 1.011 -16.219 5.512 1 66.38 55 GLU B C 1
ATOM 1942 O O . GLU B 1 55 ? 0.334 -17.234 5.422 1 66.38 55 GLU B O 1
ATOM 1947 N N . VAL B 1 56 ? 1.858 -16.016 6.512 1 67.06 56 VAL B N 1
ATOM 1948 C CA . VAL B 1 56 ? 2.184 -17 7.539 1 67.06 56 VAL B CA 1
ATOM 1949 C C . VAL B 1 56 ? 1.023 -17.125 8.523 1 67.06 56 VAL B C 1
ATOM 1951 O O . VAL B 1 56 ? 0.648 -18.234 8.914 1 67.06 56 VAL B O 1
ATOM 1954 N N . ASN B 1 57 ? 0.473 -16.078 8.914 1 74.25 57 ASN B N 1
ATOM 1955 C CA . ASN B 1 57 ? -0.597 -16.062 9.906 1 74.25 57 ASN B CA 1
ATOM 1956 C C . ASN B 1 57 ? -1.964 -15.875 9.258 1 74.25 57 ASN B C 1
ATOM 1958 O O . ASN B 1 57 ? -2.346 -14.758 8.922 1 74.25 57 ASN B O 1
ATOM 1962 N N . LEU B 1 58 ? -2.695 -17 9.18 1 76.31 58 LEU B N 1
ATOM 1963 C CA . LEU B 1 58 ? -4.023 -16.953 8.57 1 76.31 58 LEU B CA 1
ATOM 1964 C C . LEU B 1 58 ? -5.105 -16.953 9.648 1 76.31 58 LEU B C 1
ATOM 1966 O O . LEU B 1 58 ? -6.289 -16.766 9.344 1 76.31 58 LEU B O 1
ATOM 1970 N N . LYS B 1 59 ? -4.711 -17.062 10.82 1 83.88 59 LYS B N 1
ATOM 1971 C CA . LYS B 1 59 ? -5.676 -17.078 11.922 1 83.88 59 LYS B CA 1
ATOM 1972 C C . LYS B 1 59 ? -6.105 -15.656 12.289 1 83.88 59 LYS B C 1
ATOM 1974 O O . LYS B 1 59 ? -7.277 -15.406 12.586 1 83.88 59 LYS B O 1
ATOM 1979 N N . ALA B 1 60 ? -5.141 -14.797 12.242 1 89.5 60 ALA B N 1
ATOM 1980 C CA . ALA B 1 60 ? -5.461 -13.398 12.523 1 89.5 60 ALA B CA 1
ATOM 1981 C C . ALA B 1 60 ? -6.191 -12.758 11.344 1 89.5 60 ALA B C 1
ATOM 1983 O O . ALA B 1 60 ? -5.875 -13.039 10.188 1 89.5 60 ALA B O 1
ATOM 1984 N N . PRO B 1 61 ? -7.09 -11.93 11.648 1 94.06 61 PRO B N 1
ATOM 1985 C CA . PRO B 1 61 ? -7.844 -11.289 10.57 1 94.06 61 PRO B CA 1
ATOM 1986 C C . PRO B 1 61 ? -7.02 -10.234 9.828 1 94.06 61 PRO B C 1
ATOM 1988 O O . PRO B 1 61 ? -6.031 -9.727 10.359 1 94.06 61 PRO B O 1
ATOM 1991 N N . LEU B 1 62 ? -7.422 -10.039 8.57 1 94.44 62 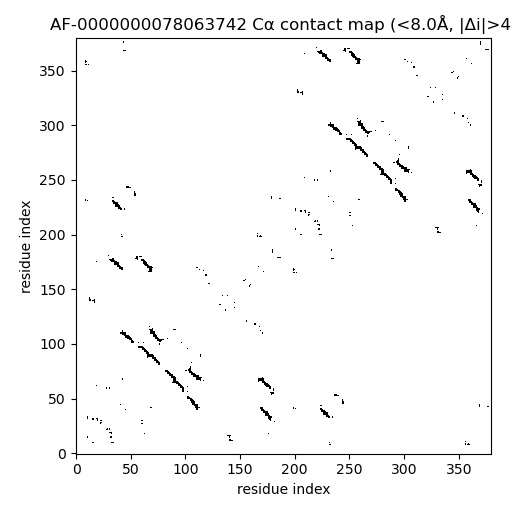LEU B N 1
ATOM 1992 C CA . LEU B 1 62 ? -7 -8.883 7.789 1 94.44 62 LEU B CA 1
ATOM 1993 C C . LEU B 1 62 ? -8.102 -7.824 7.75 1 94.44 62 LEU B C 1
ATOM 1995 O O . LEU B 1 62 ? -9.25 -8.133 7.445 1 94.44 62 LEU B O 1
ATOM 1999 N N . PHE B 1 63 ? -7.754 -6.637 8.156 1 96.81 63 PHE B N 1
ATOM 2000 C CA . PHE B 1 63 ? -8.68 -5.516 8.094 1 96.81 63 PHE B CA 1
ATOM 2001 C C . PHE B 1 63 ? -8.391 -4.641 6.879 1 96.81 63 PHE B C 1
ATOM 2003 O O . PHE B 1 63 ? -7.273 -4.152 6.711 1 96.81 63 PHE B O 1
ATOM 2010 N N . SER B 1 64 ? -9.391 -4.449 6.023 1 97.56 64 SER B N 1
ATOM 2011 C CA . SER B 1 64 ? -9.266 -3.559 4.875 1 97.56 64 SER B CA 1
ATOM 2012 C C . SER B 1 64 ? -10.133 -2.314 5.039 1 97.56 64 SER B C 1
ATOM 2014 O O . SER B 1 64 ? -11.352 -2.377 4.883 1 97.56 64 SER B O 1
ATOM 2016 N N . PHE B 1 65 ? -9.484 -1.211 5.355 1 97.31 65 PHE B N 1
ATOM 2017 C CA . PHE B 1 65 ? -10.164 0.071 5.5 1 97.31 65 PHE B CA 1
ATOM 2018 C C . PHE B 1 65 ? -10.297 0.768 4.148 1 97.31 65 PHE B C 1
ATOM 2020 O O . PHE B 1 65 ? -9.32 0.869 3.398 1 97.31 65 PHE B O 1
ATOM 2027 N N . SER B 1 66 ? -11.492 1.272 3.867 1 96.62 66 SER B N 1
ATOM 2028 C CA . SER B 1 66 ? -11.758 1.856 2.557 1 96.62 66 SER B CA 1
ATOM 2029 C C . SER B 1 66 ? -12.039 3.352 2.664 1 96.62 66 SER B C 1
ATOM 2031 O O . SER B 1 66 ? -12.867 3.773 3.473 1 96.62 66 SER B O 1
ATOM 2033 N N . PHE B 1 67 ? -11.359 4.109 1.816 1 93.88 67 PHE B N 1
ATOM 2034 C CA . PHE B 1 67 ? -11.57 5.551 1.746 1 93.88 67 PHE B CA 1
ATOM 2035 C C . PHE B 1 67 ? -11.734 6.004 0.3 1 93.88 67 PHE B C 1
ATOM 2037 O O . PHE B 1 67 ? -11.016 5.531 -0.588 1 93.88 67 PHE B O 1
ATOM 2044 N N . GLY B 1 68 ? -12.688 6.922 0.065 1 94.31 68 GLY B N 1
ATOM 2045 C CA . GLY B 1 68 ? -12.852 7.504 -1.259 1 94.31 68 GLY B CA 1
ATOM 2046 C C . GLY B 1 68 ? -13.914 6.812 -2.092 1 94.31 68 GLY B C 1
ATOM 2047 O O . GLY B 1 68 ? -15 6.523 -1.598 1 94.31 68 GLY B O 1
ATOM 2048 N N . GLN B 1 69 ? -13.547 6.566 -3.35 1 94.94 69 GLN B N 1
ATOM 2049 C CA . GLN B 1 69 ? -14.508 6.035 -4.316 1 94.94 69 GLN B CA 1
ATOM 2050 C C . GLN B 1 69 ? -14.891 4.598 -3.975 1 94.94 69 GLN B C 1
ATOM 2052 O O . GLN B 1 69 ? -14.188 3.924 -3.215 1 94.94 69 GLN B O 1
ATOM 2057 N N . SER B 1 70 ? -16 4.203 -4.559 1 97.06 70 SER B N 1
ATOM 2058 C CA . SER B 1 70 ? -16.516 2.857 -4.312 1 97.06 70 SER B CA 1
ATOM 2059 C C . SER B 1 70 ? -15.82 1.83 -5.195 1 97.06 70 SER B C 1
ATOM 2061 O O . SER B 1 70 ? -15.117 2.193 -6.145 1 97.06 70 SER B O 1
ATOM 2063 N N . ALA B 1 71 ? -15.977 0.591 -4.758 1 97.31 71 ALA B N 1
ATOM 2064 C CA . ALA B 1 71 ? -15.391 -0.488 -5.547 1 97.31 71 ALA B CA 1
ATOM 2065 C C . ALA B 1 71 ? -16.25 -1.744 -5.484 1 97.31 71 ALA B C 1
ATOM 2067 O O . ALA B 1 71 ? -16.953 -1.982 -4.492 1 97.31 71 ALA B O 1
ATOM 2068 N N . ILE B 1 72 ? -16.219 -2.438 -6.578 1 97.5 72 ILE B N 1
ATOM 2069 C CA . ILE B 1 72 ? -16.703 -3.809 -6.547 1 97.5 72 ILE B CA 1
ATOM 2070 C C . ILE B 1 72 ? -15.625 -4.738 -6.008 1 97.5 72 ILE B C 1
ATOM 2072 O O . ILE B 1 72 ? -14.492 -4.723 -6.488 1 97.5 72 ILE B O 1
ATOM 2076 N N . PHE B 1 73 ? -16.016 -5.473 -4.973 1 97.62 73 PHE B N 1
ATOM 2077 C CA . PHE B 1 73 ? -15.148 -6.496 -4.406 1 97.62 73 PHE B CA 1
ATOM 2078 C C . PHE B 1 73 ? -15.688 -7.891 -4.699 1 97.62 73 PHE B C 1
ATOM 2080 O O . PHE B 1 73 ? -16.812 -8.219 -4.32 1 97.62 73 PHE B O 1
ATOM 2087 N N . LEU B 1 74 ? -14.82 -8.648 -5.383 1 97 74 LEU B N 1
ATOM 2088 C CA . LEU B 1 74 ? -15.188 -10.023 -5.684 1 97 74 LEU B CA 1
ATOM 2089 C C . LEU B 1 74 ? -14.477 -10.992 -4.746 1 97 74 LEU B C 1
ATOM 2091 O O . LEU B 1 74 ? -13.281 -10.836 -4.473 1 97 74 LEU B O 1
ATOM 2095 N N . ILE B 1 75 ? -15.234 -11.914 -4.215 1 96.5 75 ILE B N 1
ATOM 2096 C CA . ILE B 1 75 ? -14.625 -12.977 -3.416 1 96.5 75 ILE B CA 1
ATOM 2097 C C . ILE B 1 75 ? -15.195 -14.328 -3.834 1 96.5 75 ILE B C 1
ATOM 2099 O O . ILE B 1 75 ? -16.406 -14.516 -3.869 1 96.5 75 ILE B O 1
ATOM 2103 N N . GLY B 1 76 ? -14.305 -15.164 -4.199 1 96.19 76 GLY B N 1
ATOM 2104 C CA . GLY B 1 76 ? -14.664 -16.516 -4.578 1 96.19 76 GLY B CA 1
ATOM 2105 C C . GLY B 1 76 ? -14.18 -17.562 -3.594 1 96.19 76 GLY B C 1
ATOM 2106 O O . GLY B 1 76 ? -14.367 -17.422 -2.385 1 96.19 76 GLY B O 1
ATOM 2107 N N . GLY B 1 77 ? -13.734 -1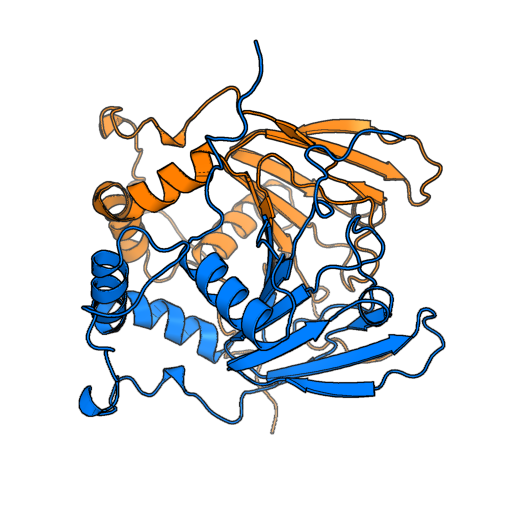8.719 -4.105 1 94.25 77 GLY B N 1
ATOM 2108 C CA . GLY B 1 77 ? -13.227 -19.797 -3.275 1 94.25 77 GLY B CA 1
ATOM 2109 C C . GLY B 1 77 ? -11.719 -19.953 -3.373 1 94.25 77 GLY B C 1
ATOM 2110 O O . GLY B 1 77 ? -11.016 -19.047 -3.816 1 94.25 77 GLY B O 1
ATOM 2111 N N . ARG B 1 78 ? -11.227 -21.109 -2.898 1 91.69 78 ARG B N 1
ATOM 2112 C CA . ARG B 1 78 ? -9.797 -21.422 -2.93 1 91.69 78 ARG B CA 1
ATOM 2113 C C . ARG B 1 78 ? -9.328 -21.688 -4.355 1 91.69 78 ARG B C 1
ATOM 2115 O O . ARG B 1 78 ? -8.125 -21.688 -4.629 1 91.69 78 ARG B O 1
ATOM 2122 N N . ASP B 1 79 ? -10.359 -21.969 -5.148 1 91.81 79 ASP B N 1
ATOM 2123 C CA . ASP B 1 79 ? -10.117 -22.188 -6.57 1 91.81 79 ASP B CA 1
ATOM 2124 C C . ASP B 1 79 ? -10.82 -21.141 -7.426 1 91.81 79 ASP B C 1
ATOM 2126 O O . ASP B 1 79 ? -11.961 -20.766 -7.145 1 91.81 79 ASP B O 1
ATOM 2130 N N . LYS B 1 80 ? -10.102 -20.797 -8.453 1 88.94 80 LYS B N 1
ATOM 2131 C CA . LYS B 1 80 ? -10.617 -19.734 -9.312 1 88.94 80 LYS B CA 1
ATOM 2132 C C . LYS B 1 80 ? -11.922 -20.156 -9.984 1 88.94 80 LYS B C 1
ATOM 2134 O O . LYS B 1 80 ? -12.664 -19.297 -10.492 1 88.94 80 LYS B O 1
ATOM 2139 N N . SER B 1 81 ? -12.141 -21.359 -10 1 91.94 81 SER B N 1
ATOM 2140 C CA . SER B 1 81 ? -13.336 -21.859 -10.672 1 91.94 81 SER B CA 1
ATOM 2141 C C . SER B 1 81 ? -14.594 -21.547 -9.867 1 91.94 81 SER B C 1
ATOM 2143 O O . SER B 1 81 ? -15.711 -21.641 -10.391 1 91.94 81 SER B O 1
ATOM 2145 N N . VAL B 1 82 ? -14.422 -21.281 -8.656 1 94 82 VAL B N 1
ATOM 2146 C CA . VAL B 1 82 ? -15.57 -20.969 -7.812 1 94 82 VAL B CA 1
ATOM 2147 C C . VAL B 1 82 ? -16.109 -19.578 -8.164 1 94 82 VAL B C 1
ATOM 2149 O O . VAL B 1 82 ? -15.359 -18.609 -8.203 1 94 82 VAL B O 1
ATOM 2152 N N . GLU B 1 83 ? -17.406 -19.516 -8.5 1 95.25 83 GLU B N 1
ATOM 2153 C CA . GLU B 1 83 ? -18.047 -18.25 -8.836 1 95.25 83 GLU B CA 1
ATOM 2154 C C . GLU B 1 83 ? -17.938 -17.25 -7.684 1 95.25 83 GLU B C 1
ATOM 2156 O O . GLU B 1 83 ? -18.375 -17.547 -6.566 1 95.25 83 GLU B O 1
ATOM 2161 N N . PRO B 1 84 ? -17.453 -16.141 -7.996 1 96.81 84 PRO B N 1
ATOM 2162 C CA . PRO B 1 84 ? -17.281 -15.18 -6.902 1 96.81 84 PRO B CA 1
ATOM 2163 C C . PRO B 1 84 ? -18.578 -14.445 -6.551 1 96.81 84 PRO B C 1
ATOM 2165 O O . PRO B 1 84 ? -19.453 -14.305 -7.398 1 96.81 84 PRO B O 1
ATOM 2168 N N . SER B 1 85 ? -18.734 -14.062 -5.316 1 97.19 85 SER B N 1
ATOM 2169 C CA . SER B 1 85 ? -19.734 -13.102 -4.867 1 97.19 85 SER B CA 1
ATOM 2170 C C . SER B 1 85 ? -19.219 -11.672 -5.004 1 97.19 85 SER B C 1
ATOM 2172 O O . SER B 1 85 ? -18.031 -11.406 -4.789 1 97.19 85 SER B O 1
ATOM 2174 N N . ALA B 1 86 ? -20.172 -10.789 -5.34 1 97.25 86 ALA B N 1
ATOM 2175 C CA . ALA B 1 86 ? -19.797 -9.383 -5.504 1 97.25 86 ALA B CA 1
ATOM 2176 C C . ALA B 1 86 ? -20.344 -8.531 -4.359 1 97.25 86 ALA B C 1
ATOM 2178 O O . ALA B 1 86 ? -21.516 -8.68 -3.977 1 97.25 86 ALA B O 1
ATOM 2179 N N . LEU B 1 87 ? -19.469 -7.738 -3.816 1 97.56 87 LEU B N 1
ATOM 2180 C CA . LEU B 1 87 ? -19.844 -6.77 -2.793 1 97.56 87 LEU B CA 1
ATOM 2181 C C . LEU B 1 87 ? -19.5 -5.352 -3.236 1 97.56 87 LEU B C 1
ATOM 2183 O O . LEU B 1 87 ? -18.453 -5.117 -3.838 1 97.56 87 LEU B O 1
ATOM 2187 N N . LEU B 1 88 ? -20.453 -4.496 -2.982 1 97.81 88 LEU B N 1
ATOM 2188 C CA . LEU B 1 88 ? -20.141 -3.082 -3.158 1 97.81 88 LEU B CA 1
ATOM 2189 C C . LEU B 1 88 ? -19.531 -2.496 -1.886 1 97.81 88 LEU B C 1
ATOM 2191 O O . LEU B 1 88 ? -20.172 -2.5 -0.832 1 97.81 88 LEU B O 1
ATOM 2195 N N . ILE B 1 89 ? -18.312 -2.037 -2.008 1 97.56 89 ILE B N 1
ATOM 2196 C CA . ILE B 1 89 ? -17.625 -1.468 -0.853 1 97.56 89 ILE B CA 1
ATOM 2197 C C . ILE B 1 89 ? -17.562 0.051 -0.991 1 97.56 89 ILE B C 1
ATOM 2199 O O . ILE B 1 89 ? -17.047 0.568 -1.988 1 97.56 89 ILE B O 1
ATOM 2203 N N . ASN B 1 90 ? -18.031 0.734 -0.001 1 96.75 90 ASN B N 1
ATOM 2204 C CA . ASN B 1 90 ? -18.062 2.193 -0.02 1 96.75 90 ASN B CA 1
ATOM 2205 C C . ASN B 1 90 ? -17.016 2.787 0.925 1 96.75 90 ASN B C 1
ATOM 2207 O O . ASN B 1 90 ? -16.406 2.064 1.714 1 96.75 90 ASN B O 1
ATOM 2211 N N . SER B 1 91 ? -16.828 4.129 0.709 1 95.12 91 SER B N 1
ATOM 2212 C CA . SER B 1 91 ? -15.961 4.82 1.663 1 95.12 91 SER B CA 1
ATOM 2213 C C . SER B 1 91 ? -16.438 4.613 3.096 1 95.12 91 SER B C 1
ATOM 2215 O O . SER B 1 91 ? -17.641 4.715 3.373 1 95.12 91 SER B O 1
ATOM 2217 N N . GLY B 1 92 ? -15.539 4.23 3.93 1 93.5 92 GLY B N 1
ATOM 2218 C CA . GLY B 1 92 ? -15.891 4.02 5.324 1 93.5 92 GLY B CA 1
ATOM 2219 C C . GLY B 1 92 ? -16.156 2.564 5.66 1 93.5 92 GLY B C 1
ATOM 2220 O O . GLY B 1 92 ? -16.172 2.184 6.832 1 93.5 92 GLY B O 1
ATOM 2221 N N . ASP B 1 93 ? -16.406 1.766 4.641 1 96.19 93 ASP B N 1
ATOM 2222 C CA . ASP B 1 93 ? -16.609 0.34 4.887 1 96.19 93 ASP B CA 1
ATOM 2223 C C . ASP B 1 93 ? -15.297 -0.336 5.281 1 96.19 93 ASP B C 1
ATOM 2225 O O . ASP B 1 93 ? -14.219 0.098 4.871 1 96.19 93 ASP B O 1
ATOM 2229 N N . ILE B 1 94 ? -15.414 -1.352 6.129 1 97.62 94 ILE B N 1
ATOM 2230 C CA . ILE B 1 94 ? -14.281 -2.189 6.512 1 97.62 94 ILE B CA 1
ATOM 2231 C C . ILE B 1 94 ? -14.578 -3.646 6.16 1 97.62 94 ILE B C 1
ATOM 2233 O O . ILE B 1 94 ? -15.578 -4.211 6.605 1 97.62 94 ILE B O 1
ATOM 2237 N N . VAL B 1 95 ? -13.758 -4.203 5.34 1 97.44 95 VAL B N 1
ATOM 2238 C CA . VAL B 1 95 ? -13.852 -5.625 5.027 1 97.44 95 VAL B CA 1
ATOM 2239 C C . VAL B 1 95 ? -12.93 -6.418 5.949 1 97.44 95 VAL B C 1
ATOM 2241 O O . VAL B 1 95 ? -11.75 -6.098 6.078 1 97.44 95 VAL B O 1
ATOM 2244 N N . VAL B 1 96 ? -13.5 -7.395 6.617 1 96.56 96 VAL B N 1
ATOM 2245 C CA . VAL B 1 96 ? -12.742 -8.273 7.496 1 96.56 96 VAL B CA 1
ATOM 2246 C C . VAL B 1 96 ? -12.641 -9.664 6.875 1 96.56 96 VAL B C 1
ATOM 2248 O O . VAL B 1 96 ? -13.664 -10.312 6.617 1 96.56 96 VAL B O 1
ATOM 2251 N N . MET B 1 97 ? -11.398 -10.023 6.598 1 94.62 97 MET B N 1
ATOM 2252 C CA . MET B 1 97 ? -11.164 -11.367 6.078 1 94.62 97 MET B CA 1
ATOM 2253 C C . MET B 1 97 ? -10.43 -12.227 7.102 1 94.62 97 MET B C 1
ATOM 2255 O O . MET B 1 97 ? -9.32 -11.898 7.512 1 94.62 97 MET B O 1
ATOM 2259 N N . SER B 1 98 ? -11.055 -13.297 7.484 1 90.88 98 SER B N 1
ATOM 2260 C CA . SER B 1 98 ? -10.453 -14.203 8.461 1 90.88 98 SER B CA 1
ATOM 2261 C C . SER B 1 98 ? -10.555 -15.656 8.008 1 90.88 98 SER B C 1
ATOM 2263 O O . SER B 1 98 ? -11.43 -16 7.215 1 90.88 98 SER B O 1
ATOM 2265 N N . LYS B 1 99 ? -9.625 -16.422 8.469 1 89.19 99 LYS B N 1
ATOM 2266 C CA . LYS B 1 99 ? -9.625 -17.875 8.289 1 89.19 99 LYS B CA 1
ATOM 2267 C C . LYS B 1 99 ? -9.797 -18.234 6.82 1 89.19 99 LYS B C 1
ATOM 2269 O O . LYS B 1 99 ? -8.977 -17.859 5.98 1 89.19 99 LYS B O 1
ATOM 2274 N N . GLU B 1 100 ? -11 -18.797 6.48 1 89.12 100 GLU B N 1
ATOM 2275 C CA . GLU B 1 100 ? -11.203 -19.297 5.129 1 89.12 100 GLU B CA 1
ATOM 2276 C C . GLU B 1 100 ? -11.141 -18.172 4.098 1 89.12 100 GLU B C 1
ATOM 2278 O O . GLU B 1 100 ? -10.633 -18.375 2.99 1 89.12 100 GLU B O 1
ATOM 2283 N N . ALA B 1 101 ? -11.617 -17.078 4.453 1 91.12 101 ALA B N 1
ATOM 2284 C CA . ALA B 1 101 ? -11.648 -15.953 3.518 1 91.12 101 ALA B CA 1
ATOM 2285 C C . ALA B 1 101 ? -10.242 -15.539 3.109 1 91.12 101 ALA B C 1
ATOM 2287 O O . ALA B 1 101 ? -10.023 -15.062 1.992 1 91.12 101 ALA B O 1
ATOM 2288 N N . ARG B 1 102 ? -9.281 -15.758 3.984 1 89.5 102 ARG B N 1
ATOM 2289 C CA . ARG B 1 102 ? -7.891 -15.406 3.697 1 89.5 102 ARG B CA 1
ATOM 2290 C C . ARG B 1 102 ? -7.328 -16.266 2.576 1 89.5 102 ARG B C 1
ATOM 2292 O O . ARG B 1 102 ? -6.336 -15.906 1.94 1 89.5 102 ARG B O 1
ATOM 2299 N N . LEU B 1 103 ? -7.973 -17.359 2.354 1 90.19 103 LEU B N 1
ATOM 2300 C CA . LEU B 1 103 ? -7.461 -18.328 1.392 1 90.19 103 LEU B CA 1
ATOM 2301 C C . LEU B 1 103 ? -8.219 -18.234 0.072 1 90.19 103 LEU B C 1
ATOM 2303 O O . LEU B 1 103 ? -7.875 -18.922 -0.896 1 90.19 103 LEU B O 1
ATOM 2307 N N . CYS B 1 104 ? -9.188 -17.453 0.022 1 93.38 104 CYS B N 1
ATOM 2308 C CA . CYS B 1 104 ? -10.039 -17.359 -1.155 1 93.38 104 CYS B CA 1
ATOM 2309 C C . CYS B 1 104 ? -9.508 -16.328 -2.143 1 93.38 104 CYS B C 1
ATOM 2311 O O . CYS B 1 104 ? -8.984 -15.289 -1.738 1 93.38 104 CYS B O 1
ATOM 2313 N N . TYR B 1 105 ? -9.742 -16.656 -3.383 1 92.56 105 TYR B N 1
ATOM 2314 C CA . TYR B 1 105 ? -9.461 -15.664 -4.418 1 92.56 105 TYR B CA 1
ATOM 2315 C C . TYR B 1 105 ? -10.367 -14.445 -4.266 1 92.56 105 TYR B C 1
ATOM 2317 O O . TYR B 1 105 ? -11.57 -14.586 -4 1 92.56 105 TYR B O 1
ATOM 2325 N N . HIS B 1 106 ? -9.781 -13.312 -4.422 1 94.06 106 HIS B N 1
ATOM 2326 C CA . HIS B 1 106 ? -10.555 -12.07 -4.402 1 94.06 106 HIS B CA 1
ATOM 2327 C C . HIS B 1 106 ? -9.953 -11.031 -5.336 1 94.06 106 HIS B C 1
ATOM 2329 O O . HIS B 1 106 ? -8.812 -11.172 -5.773 1 94.06 106 HIS B O 1
ATOM 2335 N N . ALA B 1 107 ? -10.789 -10.062 -5.699 1 92.31 107 ALA B N 1
ATOM 2336 C CA . ALA B 1 107 ? -10.383 -9.086 -6.711 1 92.31 107 ALA B CA 1
ATOM 2337 C C . ALA B 1 107 ? -11.156 -7.781 -6.555 1 92.31 107 ALA B C 1
ATOM 2339 O O . ALA B 1 107 ? -12.18 -7.734 -5.867 1 92.31 107 ALA B O 1
ATOM 2340 N N . VAL B 1 108 ? -10.562 -6.766 -7.066 1 93.69 108 VAL B N 1
ATOM 2341 C CA . VAL B 1 108 ? -11.234 -5.492 -7.285 1 93.69 108 VAL B CA 1
ATOM 2342 C C . VAL B 1 108 ? -11.25 -5.16 -8.773 1 93.69 108 VAL B C 1
ATOM 2344 O O . VAL B 1 108 ? -10.367 -4.461 -9.273 1 93.69 108 VAL B O 1
ATOM 2347 N N . PRO B 1 109 ? -12.312 -5.535 -9.453 1 91.75 109 PRO B N 1
ATOM 2348 C CA . PRO B 1 109 ? -12.32 -5.402 -10.906 1 91.75 109 PRO B CA 1
ATOM 2349 C C . PRO B 1 109 ? -12.711 -3.998 -11.367 1 91.75 109 PRO B C 1
ATOM 2351 O O . PRO B 1 109 ? -12.492 -3.645 -12.531 1 91.75 109 PRO B O 1
ATOM 2354 N N . LYS B 1 110 ? -13.352 -3.273 -10.375 1 93 110 LYS B N 1
ATOM 2355 C CA . LYS B 1 110 ? -13.867 -1.988 -10.836 1 93 110 LYS B CA 1
ATOM 2356 C C . LYS B 1 110 ? -13.977 -0.994 -9.688 1 93 110 LYS B C 1
ATOM 2358 O O . LYS B 1 110 ? -14.43 -1.345 -8.594 1 93 110 LYS B O 1
ATOM 2363 N N . ILE B 1 111 ? -13.492 0.199 -9.984 1 93.12 111 ILE B N 1
ATOM 2364 C CA . ILE B 1 111 ? -13.742 1.343 -9.117 1 93.12 111 ILE B CA 1
ATOM 2365 C C . ILE B 1 111 ? -14.914 2.156 -9.648 1 93.12 111 ILE B C 1
ATOM 2367 O O . ILE B 1 111 ? -15.023 2.389 -10.859 1 93.12 111 ILE B O 1
ATOM 2371 N N . LEU B 1 112 ? -15.836 2.529 -8.742 1 95.12 112 LEU B N 1
ATOM 2372 C CA . LEU B 1 112 ? -17.047 3.268 -9.109 1 95.12 112 LEU B CA 1
ATOM 2373 C C . LEU B 1 112 ? -17.078 4.617 -8.398 1 95.12 112 LEU B C 1
ATOM 2375 O O . LEU B 1 112 ? -16.594 4.75 -7.273 1 95.12 112 LEU B O 1
ATOM 2379 N N . PRO B 1 113 ? -17.719 5.59 -9.102 1 93.31 113 PRO B N 1
ATOM 2380 C CA . PRO B 1 113 ? -17.922 6.848 -8.383 1 93.31 113 PRO B CA 1
ATOM 2381 C C . PRO B 1 113 ? -18.703 6.664 -7.086 1 93.31 113 PRO B C 1
ATOM 2383 O O . PRO B 1 113 ? -19.719 5.957 -7.07 1 93.31 113 PRO B O 1
ATOM 2386 N N . ALA B 1 114 ? -18.188 7.273 -6.055 1 93.94 114 ALA B N 1
ATOM 2387 C CA . ALA B 1 114 ? -18.875 7.184 -4.766 1 93.94 114 ALA B CA 1
ATOM 2388 C C . ALA B 1 114 ? -20.25 7.836 -4.828 1 93.94 114 ALA B C 1
ATOM 2390 O O . ALA B 1 114 ? -20.438 8.852 -5.508 1 93.94 114 ALA B O 1
ATOM 2391 N N . THR B 1 115 ? -21.172 7.238 -4.023 1 87.88 115 THR B N 1
ATOM 2392 C CA . THR B 1 115 ? -22.516 7.801 -3.975 1 87.88 115 THR B CA 1
ATOM 2393 C C . THR B 1 115 ? -22.594 8.914 -2.936 1 87.88 115 THR B C 1
ATOM 2395 O O . THR B 1 115 ? -23.516 9.734 -2.973 1 87.88 115 THR B O 1
ATOM 2398 N N . ASP B 1 116 ? -21.766 8.852 -1.968 1 85.69 116 ASP B N 1
ATOM 2399 C CA . ASP B 1 116 ? -21.656 9.852 -0.915 1 85.69 116 ASP B CA 1
ATOM 2400 C C . ASP B 1 116 ? -20.219 10.344 -0.769 1 85.69 116 ASP B C 1
ATOM 2402 O O . ASP B 1 116 ? -19.281 9.656 -1.163 1 85.69 116 ASP B O 1
ATOM 2406 N N . SER B 1 117 ? -20.141 11.664 -0.414 1 82.62 117 SER B N 1
ATOM 2407 C CA . SER B 1 117 ? -18.812 12.266 -0.25 1 82.62 117 SER B CA 1
ATOM 2408 C C . SER B 1 117 ? -18.625 12.805 1.165 1 82.62 117 SER B C 1
ATOM 2410 O O . SER B 1 117 ? -18.562 14.016 1.371 1 82.62 117 SER B O 1
ATOM 2412 N N . PRO B 1 118 ? -18.391 11.914 2.092 1 76.94 118 PRO B N 1
ATOM 2413 C CA . PRO B 1 118 ? -18.25 12.375 3.475 1 76.94 118 PRO B CA 1
ATOM 2414 C C . PRO B 1 118 ? -17.047 13.297 3.662 1 76.94 118 PRO B C 1
ATOM 2416 O O . PRO B 1 118 ? -16.984 14.023 4.656 1 76.94 118 PRO B O 1
ATOM 2419 N N . TRP B 1 119 ? -16.156 13.328 2.732 1 73.88 119 TRP B N 1
ATOM 2420 C CA . TRP B 1 119 ? -14.953 14.156 2.83 1 73.88 119 TRP B CA 1
ATOM 2421 C C . TRP B 1 119 ? -15.266 15.602 2.48 1 73.88 119 TRP B C 1
ATOM 2423 O O . TRP B 1 119 ? -14.453 16.5 2.723 1 73.88 119 TRP B O 1
ATOM 2433 N N . ASP B 1 120 ? -16.328 15.82 1.914 1 72.31 120 ASP B N 1
ATOM 2434 C CA . ASP B 1 120 ? -16.719 17.188 1.553 1 72.31 120 ASP B CA 1
ATOM 2435 C C . ASP B 1 120 ? -17.297 17.922 2.754 1 72.31 120 ASP B C 1
ATOM 2437 O O . ASP B 1 120 ? -17.5 19.141 2.701 1 72.31 120 ASP B O 1
ATOM 2441 N N . VAL B 1 121 ? -17.688 17.219 3.838 1 59 121 VAL B N 1
ATOM 2442 C CA . VAL B 1 121 ? -18.422 17.844 4.926 1 59 121 VAL B CA 1
ATOM 2443 C C . VAL B 1 121 ? -17.531 18.859 5.637 1 59 121 VAL B C 1
ATOM 2445 O O . VAL B 1 121 ? -17 18.578 6.715 1 59 121 VAL B O 1
ATOM 2448 N N . LEU B 1 122 ? -16.484 19.266 5.172 1 54.19 122 LEU B N 1
ATOM 2449 C CA . LEU B 1 122 ? -15.781 20.344 5.883 1 54.19 122 LEU B CA 1
ATOM 2450 C C . LEU B 1 122 ? -16.766 21.359 6.449 1 54.19 122 LEU B C 1
ATOM 2452 O O . LEU B 1 122 ? -16.531 21.938 7.508 1 54.19 122 LEU B O 1
ATOM 2456 N N . ASP B 1 123 ? -17.75 21.75 5.625 1 48.16 123 ASP B N 1
ATOM 2457 C CA . ASP B 1 123 ? -18.562 22.891 6.051 1 48.16 123 ASP B CA 1
ATOM 2458 C C . ASP B 1 123 ? -19.562 22.469 7.129 1 48.16 123 ASP B C 1
ATOM 2460 O O . ASP B 1 123 ? -20.469 23.234 7.473 1 48.16 123 ASP B O 1
ATOM 2464 N N . ALA B 1 124 ? -19.641 21.266 7.41 1 49.09 124 ALA B N 1
ATOM 2465 C CA . ALA B 1 124 ? -20.641 21.078 8.445 1 49.09 124 ALA B CA 1
ATOM 2466 C C . ALA B 1 124 ? -20.172 21.656 9.781 1 49.09 124 ALA B C 1
ATOM 2468 O O . ALA B 1 124 ? -18.984 21.703 10.062 1 49.0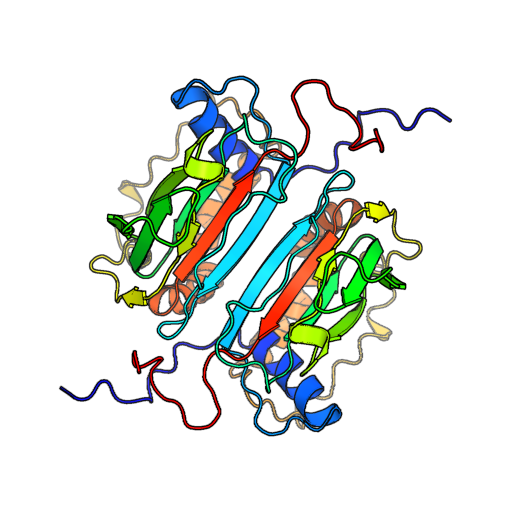9 124 ALA B O 1
ATOM 2469 N N . PRO B 1 125 ? -21.016 22.375 10.445 1 48.69 125 PRO B N 1
ATOM 2470 C CA . PRO B 1 125 ? -20.672 22.953 11.742 1 48.69 125 PRO B CA 1
ATOM 2471 C C . PRO B 1 125 ? -19.844 22.016 12.609 1 48.69 125 PRO B C 1
ATOM 2473 O O . PRO B 1 125 ? -20.078 20.797 12.602 1 48.69 125 PRO B O 1
ATOM 2476 N N . LYS B 1 126 ? -18.5 22.344 12.852 1 49.41 126 LYS B N 1
ATOM 2477 C CA . LYS B 1 126 ? -17.641 21.75 13.867 1 49.41 126 LYS B CA 1
ATOM 2478 C C . LYS B 1 126 ? -18.469 21.062 14.945 1 49.41 126 LYS B C 1
ATOM 2480 O O . LYS B 1 126 ? -17.906 20.422 15.844 1 49.41 126 LYS B O 1
ATOM 2485 N N . THR B 1 127 ? -19.641 21.25 15 1 48.72 127 THR B N 1
ATOM 2486 C CA . THR B 1 127 ? -20.484 20.891 16.141 1 48.72 127 THR B CA 1
ATOM 2487 C C . THR B 1 127 ? -20.609 19.375 16.25 1 48.72 127 THR B C 1
ATOM 2489 O O . THR B 1 127 ? -20.922 18.859 17.328 1 48.72 127 THR B O 1
ATOM 2492 N N . GLY B 1 128 ? -20.453 18.719 15.148 1 47.81 128 GLY B N 1
ATOM 2493 C CA . GLY B 1 128 ? -20.734 17.297 15.328 1 47.81 128 GLY B CA 1
ATOM 2494 C C . GLY B 1 128 ? -19.484 16.484 15.586 1 47.81 128 GLY B C 1
ATOM 2495 O O . GLY B 1 128 ? -19.547 15.242 15.609 1 47.81 128 GLY B O 1
ATOM 2496 N N . ILE B 1 129 ? -18.422 17.062 15.422 1 50.41 129 ILE B N 1
ATOM 2497 C CA . ILE B 1 129 ? -17.25 16.297 15.82 1 50.41 129 ILE B CA 1
ATOM 2498 C C . ILE B 1 129 ? -17.281 16.047 17.328 1 50.41 129 ILE B C 1
ATOM 2500 O O . ILE B 1 129 ? -17.312 16.984 18.125 1 50.41 129 ILE B O 1
ATOM 2504 N N . ILE B 1 130 ? -17.781 15.039 17.734 1 50.28 130 ILE B N 1
ATOM 2505 C CA . ILE B 1 130 ? -17.672 14.625 19.125 1 50.28 130 ILE B CA 1
ATOM 2506 C C . ILE B 1 130 ? -16.203 14.445 19.5 1 50.28 130 ILE B C 1
ATOM 2508 O O . ILE B 1 130 ? -15.531 13.57 18.969 1 50.28 130 ILE B O 1
ATOM 2512 N N . ILE B 1 131 ? -15.609 15.477 19.828 1 52.09 131 ILE B N 1
ATOM 2513 C CA . ILE B 1 131 ? -14.305 15.266 20.453 1 52.09 131 ILE B CA 1
ATOM 2514 C C . ILE B 1 131 ? -14.484 14.578 21.812 1 52.09 131 ILE B C 1
ATOM 2516 O O . ILE B 1 131 ? -15.117 15.125 22.719 1 52.09 131 ILE B O 1
ATOM 2520 N N . PRO B 1 132 ? -14.305 13.344 21.766 1 52.41 132 PRO B N 1
ATOM 2521 C CA . PRO B 1 132 ? -14.461 12.734 23.094 1 52.41 132 PRO B CA 1
ATOM 2522 C C . PRO B 1 132 ? -13.727 13.5 24.188 1 52.41 132 PRO B C 1
ATOM 2524 O O . PRO B 1 132 ? -12.711 14.148 23.922 1 52.41 132 PRO B O 1
ATOM 2527 N N . ASP B 1 133 ? -14.336 13.836 25.203 1 52.66 133 ASP B N 1
ATOM 2528 C CA . ASP B 1 133 ? -13.648 14.305 26.406 1 52.66 133 ASP B CA 1
ATOM 2529 C C . ASP B 1 133 ? -12.391 13.492 26.672 1 52.66 133 ASP B C 1
ATOM 2531 O O . ASP B 1 133 ? -12.438 12.266 26.766 1 52.66 133 ASP B O 1
ATOM 2535 N N . ASN B 1 134 ? -11.273 13.977 26.109 1 54.56 134 ASN B N 1
ATOM 2536 C CA . ASN B 1 134 ? -9.938 13.383 26.141 1 54.56 134 ASN B CA 1
ATOM 2537 C C . ASN B 1 134 ? -9.68 12.656 27.453 1 54.56 134 ASN B C 1
ATOM 2539 O O . ASN B 1 134 ? -8.727 11.883 27.562 1 54.56 134 ASN B O 1
ATOM 2543 N N . LYS B 1 135 ? -10.32 13.211 28.562 1 58 135 LYS B N 1
ATOM 2544 C CA . LYS B 1 135 ? -9.836 12.812 29.891 1 58 135 LYS B CA 1
ATOM 2545 C C . LYS B 1 135 ? -10.023 11.312 30.125 1 58 135 LYS B C 1
ATOM 2547 O O . LYS B 1 135 ? -9.258 10.695 30.859 1 58 135 LYS B O 1
ATOM 2552 N N . ASN B 1 136 ? -10.953 10.75 29.344 1 62.25 136 ASN B N 1
ATOM 2553 C CA . ASN B 1 136 ? -11.195 9.391 29.797 1 62.25 136 ASN B CA 1
ATOM 2554 C C . ASN B 1 136 ? -10.938 8.367 28.703 1 62.25 136 ASN B C 1
ATOM 2556 O O . ASN B 1 136 ? -11.422 7.23 28.781 1 62.25 136 ASN B O 1
ATOM 2560 N N . ILE B 1 137 ? -10.227 8.773 27.609 1 68.75 137 ILE B N 1
ATOM 2561 C CA . ILE B 1 137 ? -9.992 7.758 26.594 1 68.75 137 ILE B CA 1
ATOM 2562 C C . ILE B 1 137 ? -8.609 7.145 26.781 1 68.75 137 ILE B C 1
ATOM 2564 O O . ILE B 1 137 ? -7.609 7.863 26.891 1 68.75 137 ILE B O 1
ATOM 2568 N N . ASN B 1 138 ? -8.695 5.84 27.062 1 76.88 138 ASN B N 1
ATOM 2569 C CA . ASN B 1 138 ? -7.449 5.09 27.172 1 76.88 138 ASN B CA 1
ATOM 2570 C C . ASN B 1 138 ? -7.027 4.488 25.844 1 76.88 138 ASN B C 1
ATOM 2572 O O . ASN B 1 138 ? -7.711 3.617 25.297 1 76.88 138 ASN B O 1
ATOM 2576 N N . PHE B 1 139 ? -5.953 5.051 25.297 1 79.88 139 PHE B N 1
ATOM 2577 C CA . PHE B 1 139 ? -5.398 4.504 24.062 1 79.88 139 PHE B CA 1
ATOM 2578 C C . PHE B 1 139 ? -4.324 3.469 24.359 1 79.88 139 PHE B C 1
ATOM 2580 O O . PHE B 1 139 ? -3.541 3.633 25.297 1 79.88 139 PHE B O 1
ATOM 2587 N N . LYS B 1 140 ? -4.449 2.496 23.609 1 85.06 140 LYS B N 1
ATOM 2588 C CA . LYS B 1 140 ? -3.428 1.467 23.781 1 85.06 140 LYS B CA 1
ATOM 2589 C C . LYS B 1 140 ? -2.139 1.847 23.062 1 85.06 140 LYS B C 1
ATOM 2591 O O . LYS B 1 140 ? -1.042 1.641 23.578 1 85.06 140 LYS B O 1
ATOM 2596 N N . TYR B 1 141 ? -2.277 2.398 21.875 1 84.31 141 TYR B N 1
ATOM 2597 C CA . TYR B 1 141 ? -1.094 2.617 21.047 1 84.31 141 TYR B CA 1
ATOM 2598 C C . TYR B 1 141 ? -0.808 4.105 20.891 1 84.31 141 TYR B C 1
ATOM 2600 O O . TYR B 1 141 ? 0.349 4.512 20.75 1 84.31 141 TYR B O 1
ATOM 2608 N N . VAL B 1 142 ? -1.781 4.922 20.953 1 77.38 142 VAL B N 1
ATOM 2609 C CA . VAL B 1 142 ? -1.608 6.355 20.734 1 77.38 142 VAL B CA 1
ATOM 2610 C C . VAL B 1 142 ? -0.954 6.98 21.969 1 77.38 142 VAL B C 1
ATOM 2612 O O . VAL B 1 142 ? -1.543 7 23.047 1 77.38 142 VAL B O 1
ATOM 2615 N N . SER B 1 143 ? 0.27 7.391 21.875 1 72.62 143 SER B N 1
ATOM 2616 C CA . SER B 1 143 ? 1.025 7.945 22.984 1 72.62 143 SER B CA 1
ATOM 2617 C C . SER B 1 143 ? 0.722 9.43 23.188 1 72.62 143 SER B C 1
ATOM 2619 O O . SER B 1 143 ? 0.613 9.906 24.312 1 72.62 143 SER B O 1
ATOM 2621 N N . GLN B 1 144 ? 0.729 10.148 22.031 1 69.44 144 GLN B N 1
ATOM 2622 C CA . GLN B 1 144 ? 0.475 11.578 22.125 1 69.44 144 GLN B CA 1
ATOM 2623 C C . GLN B 1 144 ? -0.931 11.922 21.641 1 69.44 144 GLN B C 1
ATOM 2625 O O . GLN B 1 144 ? -1.098 12.516 20.562 1 69.44 144 GLN B O 1
ATOM 2630 N N . SER B 1 145 ? -1.82 11.617 22.531 1 67.44 145 SER B N 1
ATOM 2631 C CA . SER B 1 145 ? -3.223 11.789 22.172 1 67.44 145 SER B CA 1
ATOM 2632 C C . SER B 1 145 ? -3.529 13.242 21.828 1 67.44 145 SER B C 1
ATOM 2634 O O . SER B 1 145 ? -4.332 13.523 20.938 1 67.44 145 SER B O 1
ATOM 2636 N N . GLU B 1 146 ? -2.838 14.023 22.531 1 64.88 146 GLU B N 1
ATOM 2637 C CA . GLU B 1 146 ? -3.068 15.445 22.297 1 64.88 146 GLU B CA 1
ATOM 2638 C C . GLU B 1 146 ? -2.664 15.836 20.875 1 64.88 146 GLU B C 1
ATOM 2640 O O . GLU B 1 146 ? -3.338 16.641 20.234 1 64.88 146 GLU B O 1
ATOM 2645 N N . ASP B 1 147 ? -1.603 15.219 20.438 1 63.97 147 ASP B N 1
ATOM 2646 C CA . ASP B 1 147 ? -1.119 15.539 19.094 1 63.97 147 ASP B CA 1
ATOM 2647 C C . ASP B 1 147 ? -2.105 15.07 18.031 1 63.97 147 ASP B C 1
ATOM 2649 O O . ASP B 1 147 ? -2.324 15.758 17.031 1 63.97 147 ASP B O 1
ATOM 2653 N N . ILE B 1 148 ? -2.613 13.969 18.328 1 63.81 148 ILE B N 1
ATOM 2654 C CA . ILE B 1 148 ? -3.57 13.43 17.359 1 63.81 148 ILE B CA 1
ATOM 2655 C C . ILE B 1 148 ? -4.812 14.32 17.328 1 63.81 148 ILE B C 1
ATOM 2657 O O . ILE B 1 148 ? -5.348 14.602 16.25 1 63.81 148 ILE B O 1
ATOM 2661 N N . MET B 1 149 ? -5.141 14.727 18.484 1 62.69 149 MET B N 1
ATOM 2662 C CA . MET B 1 149 ? -6.32 15.586 18.562 1 62.69 149 MET B CA 1
ATOM 2663 C C . MET B 1 149 ? -6.066 16.922 17.859 1 62.69 149 MET B C 1
ATOM 2665 O O . MET B 1 149 ? -6.938 17.438 17.172 1 62.69 149 MET B O 1
ATOM 2669 N N . LEU B 1 150 ? -4.902 17.344 18.125 1 62.31 150 LEU B N 1
ATOM 2670 C CA . LEU B 1 150 ? -4.531 18.609 17.5 1 62.31 150 LEU B CA 1
ATOM 2671 C C . LEU B 1 150 ? -4.457 18.453 15.977 1 62.31 150 LEU B C 1
ATOM 2673 O O . LEU B 1 150 ? -4.887 19.344 15.234 1 62.31 150 LEU B O 1
ATOM 2677 N N . SER B 1 151 ? -3.885 17.328 15.609 1 62.12 151 SER B N 1
ATOM 2678 C CA . SER B 1 151 ? -3.76 17.094 14.18 1 62.12 151 SER B CA 1
ATOM 2679 C C . SER B 1 151 ? -5.129 16.93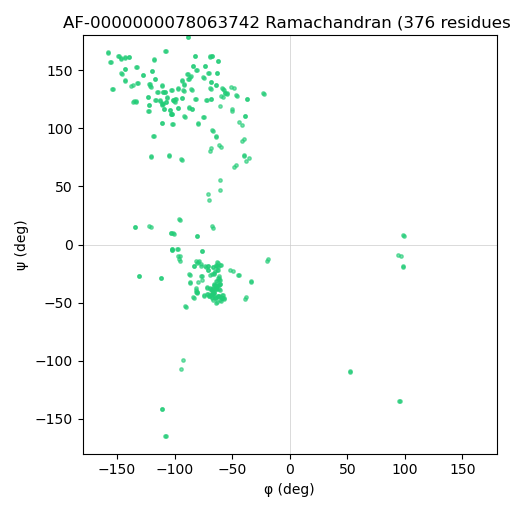8 13.523 1 62.12 151 SER B C 1
ATOM 2681 O O . SER B 1 151 ? -5.316 17.328 12.367 1 62.12 151 SER B O 1
ATOM 2683 N N . MET B 1 152 ? -5.965 16.344 14.289 1 60.59 152 MET B N 1
ATOM 2684 C CA . MET B 1 152 ? -7.32 16.188 13.773 1 60.59 152 MET B CA 1
ATOM 2685 C C . MET B 1 152 ? -7.984 17.531 13.547 1 60.59 152 MET B C 1
ATOM 2687 O O . MET B 1 152 ? -8.75 17.703 12.594 1 60.59 152 MET B O 1
ATOM 2691 N N . THR B 1 153 ? -7.559 18.391 14.383 1 57.19 153 THR B N 1
ATOM 2692 C CA . THR B 1 153 ? -8.117 19.734 14.273 1 57.19 153 THR B CA 1
ATOM 2693 C C . THR B 1 153 ? -7.422 20.531 13.172 1 57.19 153 THR B C 1
ATOM 2695 O O . THR B 1 153 ? -8.055 21.328 12.484 1 57.19 153 THR B O 1
ATOM 2698 N N . GLU B 1 154 ? -6.105 20.375 13.109 1 54.22 154 GLU B N 1
ATOM 2699 C CA . GLU B 1 154 ? -5.32 21.078 12.094 1 54.22 154 GLU B CA 1
ATOM 2700 C C . GLU B 1 154 ? -5.645 20.578 10.695 1 54.22 154 GLU B C 1
ATOM 2702 O O . GLU B 1 154 ? -5.613 21.344 9.727 1 54.22 154 GLU B O 1
ATOM 2707 N N . ASN B 1 155 ? -5.66 19.328 10.523 1 53.81 155 ASN B N 1
ATOM 2708 C CA . ASN B 1 155 ? -5.906 18.719 9.219 1 53.81 155 ASN B CA 1
ATOM 2709 C C . ASN B 1 155 ? -7.148 19.312 8.555 1 53.81 155 ASN B C 1
ATOM 2711 O O . ASN B 1 155 ? -7.328 19.172 7.34 1 53.81 155 ASN B O 1
ATOM 2715 N N . ILE B 1 156 ? -8.039 19.875 9.391 1 52.72 156 ILE B N 1
ATOM 2716 C CA . ILE B 1 156 ? -9.211 20.5 8.781 1 52.72 156 ILE B CA 1
ATOM 2717 C C . ILE B 1 156 ? -8.766 21.641 7.883 1 52.72 156 ILE B C 1
ATOM 2719 O O . ILE B 1 156 ? -9.391 21.922 6.852 1 52.72 156 ILE B O 1
ATOM 2723 N N . ASP B 1 157 ? -7.707 22.203 8.141 1 52.56 157 ASP B N 1
ATOM 2724 C CA . ASP B 1 157 ? -7.449 23.391 7.32 1 52.56 157 ASP B CA 1
ATOM 2725 C C . ASP B 1 157 ? -6.637 23.031 6.078 1 52.56 157 ASP B C 1
ATOM 2727 O O . ASP B 1 157 ? -7.184 22.516 5.098 1 52.56 157 ASP B O 1
ATOM 2731 N N . ASN B 1 158 ? -5.266 23.25 6.055 1 55.84 158 ASN B N 1
ATOM 2732 C CA . ASN B 1 158 ? -4.414 23.406 4.875 1 55.84 158 ASN B CA 1
ATOM 2733 C C . ASN B 1 158 ? -4.074 22.062 4.25 1 55.84 158 ASN B C 1
ATOM 2735 O O . ASN B 1 158 ? -4.125 21.906 3.029 1 55.84 158 ASN B O 1
ATOM 2739 N N . LYS B 1 159 ? -3.951 20.953 5.043 1 58.78 159 LYS B N 1
ATOM 2740 C CA . LYS B 1 159 ? -3.445 19.703 4.469 1 58.78 159 LYS B CA 1
ATOM 2741 C C . LYS B 1 159 ? -4.594 18.781 4.059 1 58.78 159 LYS B C 1
ATOM 2743 O O . LYS B 1 159 ? -4.441 17.953 3.152 1 58.78 159 LYS B O 1
ATOM 2748 N N . TRP B 1 160 ? -5.707 19.109 4.48 1 67.12 160 TRP B N 1
ATOM 2749 C CA . TRP B 1 160 ? -6.859 18.266 4.172 1 67.12 160 TRP B CA 1
ATOM 2750 C C . TRP B 1 160 ? -7.316 18.484 2.732 1 67.12 160 TRP B C 1
ATOM 2752 O O . TRP B 1 160 ? -7.816 17.547 2.092 1 67.12 160 TRP B O 1
ATOM 2762 N N . HIS B 1 161 ? -7.047 19.641 2.268 1 67.19 161 HIS B N 1
ATOM 2763 C CA . HIS B 1 161 ? -7.484 19.938 0.911 1 67.19 161 HIS B CA 1
ATOM 2764 C C . HIS B 1 161 ? -6.797 19.031 -0.105 1 67.19 161 HIS B C 1
ATOM 2766 O O . HIS B 1 161 ? -7.418 18.609 -1.078 1 67.19 161 HIS B O 1
ATOM 2772 N N . ARG B 1 162 ? -5.551 18.75 0.23 1 67.25 162 ARG B N 1
ATOM 2773 C CA . ARG B 1 162 ? -4.812 17.875 -0.68 1 67.25 162 ARG B CA 1
ATOM 2774 C C . ARG B 1 162 ? -5.363 16.453 -0.644 1 67.25 162 ARG B C 1
ATOM 2776 O O . ARG B 1 162 ? -5.52 15.82 -1.688 1 67.25 162 ARG B O 1
ATOM 2783 N N . PHE B 1 163 ? -5.719 16.062 0.504 1 75.56 163 PHE B N 1
ATOM 2784 C CA . PHE B 1 163 ? -6.285 14.727 0.642 1 75.56 163 PHE B CA 1
ATOM 2785 C C . PHE B 1 163 ? -7.68 14.664 0.037 1 75.56 163 PHE B C 1
ATOM 2787 O O . PHE B 1 163 ? -8.008 13.719 -0.683 1 75.56 163 PHE B O 1
ATOM 2794 N N . ARG B 1 164 ? -8.352 15.695 0.338 1 78.06 164 ARG B N 1
ATOM 2795 C CA . ARG B 1 164 ? -9.719 15.766 -0.173 1 78.06 164 ARG B CA 1
ATOM 2796 C C . ARG B 1 164 ? -9.734 15.719 -1.697 1 78.06 164 ARG B C 1
ATOM 2798 O O . ARG B 1 164 ? -10.516 14.977 -2.291 1 78.06 164 ARG B O 1
ATOM 2805 N N . ASP B 1 165 ? -8.961 16.484 -2.252 1 77.12 165 ASP B N 1
ATOM 2806 C CA . ASP B 1 165 ? -8.922 16.531 -3.709 1 77.12 165 ASP B CA 1
ATOM 2807 C C . ASP B 1 165 ? -8.508 15.188 -4.301 1 77.12 165 ASP B C 1
ATOM 2809 O O . ASP B 1 165 ? -8.992 14.797 -5.363 1 77.12 165 ASP B O 1
ATOM 2813 N N . TYR B 1 166 ? -7.668 14.555 -3.629 1 81.31 166 TYR B N 1
ATOM 2814 C CA . TYR B 1 166 ? -7.207 13.258 -4.117 1 81.31 166 TYR B CA 1
ATOM 2815 C C . TYR B 1 166 ? -8.312 12.219 -4.023 1 81.31 166 TYR B C 1
ATOM 2817 O O . TYR B 1 166 ? -8.57 11.492 -4.984 1 81.31 166 TYR B O 1
ATOM 2825 N N . ILE B 1 167 ? -8.984 12.195 -2.939 1 86.44 167 ILE B N 1
ATOM 2826 C CA . ILE B 1 167 ? -9.914 11.094 -2.678 1 86.44 167 ILE B CA 1
ATOM 2827 C C . ILE B 1 167 ? -11.188 11.289 -3.49 1 86.44 167 ILE B C 1
ATOM 2829 O O . ILE B 1 167 ? -11.953 10.344 -3.701 1 86.44 167 ILE B O 1
ATOM 2833 N N . LYS B 1 168 ? -11.406 12.445 -3.939 1 85.69 168 LYS B N 1
ATOM 2834 C CA . LYS B 1 168 ? -12.57 12.734 -4.77 1 85.69 168 LYS B CA 1
ATOM 2835 C C . LYS B 1 168 ? -12.531 11.938 -6.07 1 85.69 168 LYS B C 1
ATOM 2837 O O . LYS B 1 168 ? -13.562 11.727 -6.707 1 85.69 168 LYS B O 1
ATOM 2842 N N . GLU B 1 169 ? -11.328 11.484 -6.375 1 87.31 169 GLU B N 1
ATOM 2843 C CA . GLU B 1 169 ? -11.203 10.766 -7.641 1 87.31 169 GLU B CA 1
ATOM 2844 C C . GLU B 1 169 ? -10.398 9.477 -7.469 1 87.31 169 GLU B C 1
ATOM 2846 O O . GLU B 1 169 ? -9.836 8.961 -8.43 1 87.31 169 GLU B O 1
ATOM 2851 N N . SER B 1 170 ? -10.273 9.133 -6.301 1 90.69 170 SER B N 1
ATOM 2852 C CA . SER B 1 170 ? -9.445 7.965 -6.035 1 90.69 170 SER B CA 1
ATOM 2853 C C . SER B 1 170 ? -10.016 7.129 -4.895 1 90.69 170 SER B C 1
ATOM 2855 O O . SER B 1 170 ? -10.914 7.578 -4.18 1 90.69 170 SER B O 1
ATOM 2857 N N . ARG B 1 1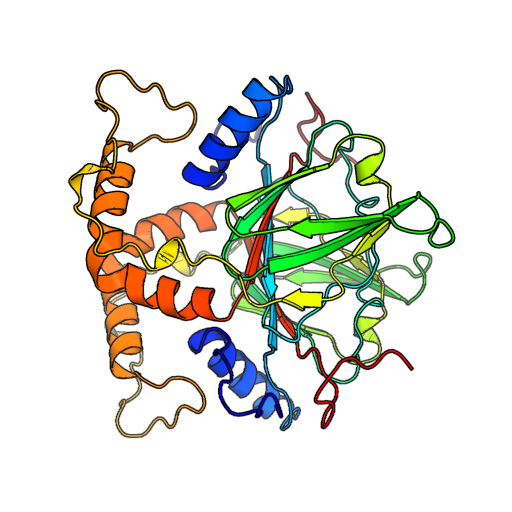71 ? -9.578 5.984 -4.898 1 93 171 ARG B N 1
ATOM 2858 C CA . ARG B 1 171 ? -9.898 5.07 -3.809 1 93 171 ARG B CA 1
ATOM 2859 C C . ARG B 1 171 ? -8.633 4.574 -3.115 1 93 171 ARG B C 1
ATOM 2861 O O . ARG B 1 171 ? -7.645 4.258 -3.775 1 93 171 ARG B O 1
ATOM 2868 N N . ILE B 1 172 ? -8.695 4.527 -1.802 1 93.88 172 ILE B N 1
ATOM 2869 C CA . ILE B 1 172 ? -7.586 4.016 -1.008 1 93.88 172 ILE B CA 1
ATOM 2870 C C . ILE B 1 172 ? -8.07 2.857 -0.135 1 93.88 172 ILE B C 1
ATOM 2872 O O . ILE B 1 172 ? -9.086 2.969 0.547 1 93.88 172 ILE B O 1
ATOM 2876 N N . ASN B 1 173 ? -7.41 1.768 -0.222 1 96.19 173 ASN B N 1
ATOM 2877 C CA . ASN B 1 173 ? -7.602 0.668 0.717 1 96.19 173 ASN B CA 1
ATOM 2878 C C . ASN B 1 173 ? -6.367 0.445 1.583 1 96.19 173 ASN B C 1
ATOM 2880 O O . ASN B 1 173 ? -5.266 0.258 1.063 1 96.19 173 ASN B O 1
ATOM 2884 N N . MET B 1 174 ? -6.559 0.494 2.863 1 95.94 174 MET B N 1
ATOM 2885 C CA . MET B 1 174 ? -5.5 0.143 3.805 1 95.94 174 MET B CA 1
ATOM 2886 C C . MET B 1 174 ? -5.727 -1.247 4.387 1 95.94 174 MET B C 1
ATOM 2888 O O . MET B 1 174 ? -6.668 -1.455 5.156 1 95.94 174 MET B O 1
ATOM 2892 N N . ASN B 1 175 ? -4.852 -2.148 4.016 1 94.44 175 ASN B N 1
ATOM 2893 C CA . ASN B 1 175 ? -4.957 -3.533 4.465 1 94.44 175 ASN B CA 1
ATOM 2894 C C . ASN B 1 175 ? -3.973 -3.834 5.594 1 94.44 175 ASN B C 1
ATOM 2896 O O . ASN B 1 175 ? -2.758 -3.797 5.391 1 94.44 175 ASN B O 1
ATOM 2900 N N . VAL B 1 176 ? -4.531 -4.074 6.75 1 93.19 176 VAL B N 1
ATOM 2901 C CA . VAL B 1 176 ? -3.719 -4.258 7.945 1 93.19 176 VAL B CA 1
ATOM 2902 C C . VAL B 1 176 ? -3.797 -5.711 8.406 1 93.19 176 VAL B C 1
ATOM 2904 O O . VAL B 1 176 ? -4.879 -6.301 8.445 1 93.19 176 VAL B O 1
ATOM 2907 N N . ARG B 1 177 ? -2.654 -6.195 8.766 1 89.31 177 ARG B N 1
ATOM 2908 C CA . ARG B 1 177 ? -2.639 -7.586 9.211 1 89.31 177 ARG B CA 1
ATOM 2909 C C . ARG B 1 177 ? -1.553 -7.816 10.25 1 89.31 177 ARG B C 1
ATOM 2911 O O . ARG B 1 177 ? -0.681 -6.965 10.445 1 89.31 177 ARG B O 1
ATOM 2918 N N . GLN B 1 178 ? -1.767 -8.961 10.945 1 86.62 178 GLN B N 1
ATOM 2919 C CA . GLN B 1 178 ? -0.734 -9.5 11.828 1 86.62 178 GLN B CA 1
ATOM 2920 C C . GLN B 1 178 ? 0.149 -10.5 11.086 1 86.62 178 GLN B C 1
ATOM 2922 O O . GLN B 1 178 ? -0.352 -11.367 10.367 1 86.62 178 GLN B O 1
ATOM 2927 N N . VAL B 1 179 ? 1.43 -10.398 11.195 1 77.81 179 VAL B N 1
ATOM 2928 C CA . VAL B 1 179 ? 2.348 -11.25 10.445 1 77.81 179 VAL B CA 1
ATOM 2929 C C . VAL B 1 179 ? 2.662 -12.508 11.242 1 77.81 179 VAL B C 1
ATOM 2931 O O . VAL B 1 179 ? 2.514 -13.625 10.742 1 77.81 179 VAL B O 1
ATOM 2934 N N . LEU B 1 180 ? 3.09 -12.32 12.438 1 72.69 180 LEU B N 1
ATOM 2935 C CA . LEU B 1 180 ? 3.529 -13.453 13.242 1 72.69 180 LEU B CA 1
ATOM 2936 C C . LEU B 1 180 ? 2.359 -14.07 14.008 1 72.69 180 LEU B C 1
ATOM 2938 O O . LEU B 1 180 ? 1.423 -13.367 14.383 1 72.69 180 LEU B O 1
ATOM 2942 N N . ASN B 1 181 ? 2.488 -15.391 14.047 1 67.69 181 ASN B N 1
ATOM 2943 C CA . ASN B 1 181 ? 1.51 -16.047 14.914 1 67.69 181 ASN B CA 1
ATOM 2944 C C . ASN B 1 181 ? 1.666 -15.609 16.359 1 67.69 181 ASN B C 1
ATOM 2946 O O . ASN B 1 181 ? 2.713 -15.086 16.75 1 67.69 181 ASN B O 1
ATOM 2950 N N . GLU B 1 182 ? 0.545 -15.828 16.953 1 55.69 182 GLU B N 1
ATOM 2951 C CA . GLU B 1 182 ? 0.603 -15.586 18.391 1 55.69 182 GLU B CA 1
ATOM 2952 C C . GLU B 1 182 ? 1.792 -16.297 19.016 1 55.69 182 GLU B C 1
ATOM 2954 O O . GLU B 1 182 ? 2.076 -17.453 18.703 1 55.69 182 GLU B O 1
ATOM 2959 N N . ASN B 1 183 ? 2.732 -15.641 19.562 1 50.62 183 ASN B N 1
ATOM 2960 C CA . ASN B 1 183 ? 3.848 -16.234 20.297 1 50.62 183 ASN B CA 1
ATOM 2961 C C . ASN B 1 183 ? 5.066 -16.438 19.391 1 50.62 183 ASN B C 1
ATOM 2963 O O . ASN B 1 183 ? 6.051 -17.047 19.797 1 50.62 183 ASN B O 1
ATOM 2967 N N . GLN B 1 184 ? 4.785 -16.219 18.109 1 50.47 184 GLN B N 1
ATOM 2968 C CA . GLN B 1 184 ? 5.938 -16.359 17.219 1 50.47 184 GLN B CA 1
ATOM 2969 C C . GLN B 1 184 ? 6.742 -15.055 17.156 1 50.47 184 GLN B C 1
ATOM 2971 O O . GLN B 1 184 ? 6.168 -13.969 17.062 1 50.47 184 GLN B O 1
ATOM 2976 N N . THR B 1 185 ? 7.965 -15.18 17.625 1 46.22 185 THR B N 1
ATOM 2977 C CA . THR B 1 185 ? 8.82 -14 17.672 1 46.22 185 THR B CA 1
ATOM 2978 C C . THR B 1 185 ? 9.539 -13.812 16.344 1 46.22 185 THR B C 1
ATOM 2980 O O . THR B 1 185 ? 10.109 -12.75 16.078 1 46.22 185 THR B O 1
ATOM 2983 N N . SER B 1 186 ? 9.914 -14.922 15.594 1 46.97 186 SER B N 1
ATOM 2984 C CA . SER B 1 186 ? 10.633 -14.828 14.328 1 46.97 186 SER B CA 1
ATOM 2985 C C . SER B 1 186 ? 10.055 -15.781 13.281 1 46.97 186 SER B C 1
ATOM 2987 O O . SER B 1 186 ? 9.406 -16.766 13.633 1 46.97 186 SER B O 1
ATOM 2989 N N . ILE B 1 187 ? 9.828 -15.484 11.969 1 45.44 187 ILE B N 1
ATOM 2990 C CA . ILE B 1 187 ? 9.438 -16.406 10.906 1 45.44 187 ILE B CA 1
ATOM 2991 C C . ILE B 1 187 ? 10.508 -17.484 10.734 1 45.44 187 ILE B C 1
ATOM 2993 O O . ILE B 1 187 ? 11.617 -17.203 10.266 1 45.44 187 ILE B O 1
ATOM 2997 N N . LEU B 1 188 ? 10.938 -18.281 11.711 1 35.75 188 LEU B N 1
ATOM 2998 C CA . LEU B 1 188 ? 11.953 -19.297 11.523 1 35.75 188 LEU B CA 1
ATOM 2999 C C . LEU B 1 188 ? 11.5 -20.328 10.492 1 35.75 188 LEU B C 1
ATOM 3001 O O . LEU B 1 188 ? 10.312 -20.656 10.406 1 35.75 188 LEU B O 1
ATOM 3005 N N . THR B 1 189 ? 12.312 -20.453 9.328 1 33.91 189 THR B N 1
ATOM 3006 C CA . THR B 1 189 ? 12.352 -21.547 8.359 1 33.91 189 THR B CA 1
ATOM 3007 C C . THR B 1 189 ? 12.125 -22.891 9.047 1 33.91 189 THR B C 1
ATOM 3009 O O . THR B 1 189 ? 12.883 -23.266 9.938 1 33.91 189 THR B O 1
ATOM 3012 N N . GLN B 1 190 ? 10.906 -23.328 9.5 1 27.39 190 GLN B N 1
ATOM 3013 C CA . GLN B 1 190 ? 10.938 -24.781 9.594 1 27.39 190 GLN B CA 1
ATOM 3014 C C . GLN B 1 190 ? 10.992 -25.422 8.203 1 27.39 190 GLN B C 1
ATOM 3016 O O . GLN B 1 190 ? 10.328 -24.969 7.277 1 27.39 190 GLN B O 1
#

Organism: Helicoverpa armigera (NCBI:txid29058)

InterPro domains:
  IPR004574 Alkylated DNA repair protein AlkB [PTHR16557] (3-179)
  IPR005123 Oxoglutarate/iron-dependent dioxygenase domain [PS51471] (32-180)
  IPR027450 Alpha-ketoglutarate-dependent dioxygenase AlkB-like [PF13532] (4-177)
  IPR037151 Alpha-ketoglutarate-dependent dioxygenase AlkB-like superfamily [G3DSA:2.60.120.590] (2-181)

Sequence (380 aa):
MVYTESNKSKFPEDLAELSDVLAKYLGYSDFTAEAAIVNYYHMNSTLSAHTDHSEVNLKAPLFSFSFGQSAIFLIGGRDKSVEPSALLINSGDIVVMSKEARLCYHAVPKILPATDSPWDVLDAPKTGIIIPDNKNINFKYVSQSEDIMLSMTENIDNKWHRFRDYIKESRINMNVRQVLNENQTSILTQMVYTESNKSKFPEDLAELSDVLAKYLGYSDFTAEAAIVNYYHMNSTLSAHTDHSEVNLKAPLFSFSFGQSAIFLIGGRDKSVEPSALLINSGDIVVMSKEARLCYHAVPKILPATDSPWDVLDAPKTGIIIPDNKNINFKYVSQSEDIMLSMTENIDNKWHRFRDYIKESRINMNVRQVLNENQTSILTQ

Radius of gyration: 21.22 Å; Cα contacts (8 Å, |Δi|>4): 677; chains: 2; bounding box: 47×54×56 Å

pLDDT: mean 77.85, std 19.5, range [19.56, 97.81]

Nearest PDB structures (foldseek):
  6ksf-assembly1_A  TM=8.365E-01  e=1.232E-13  Mus musculus
  8k62-assembly1_A  TM=8.133E-01  e=2.880E-13  Homo sapiens
  6ie3-assembly1_A  TM=8.006E-01  e=3.048E-13  Homo sapiens
  3o1u-assembly1_A  TM=8.992E-01  e=5.163E-09  Escherichia coli K-12
  3bkz-assembly1_A  TM=8.815E-01  e=5.464E-09  Escherichia coli K-12

Foldseek 3Di:
DPPDPPPPVDDPLVVQQVVCVVCVVVPNNLFGWDDKDKDKFFQQDKWDKDAQVVAPDQAWKKKKAKAFWKWWKWWAALDPPGGTDIDIDAHGDIDIAGDRSRNIIMMTNGTHGHPDQPLVVLVDPPVPPCPDPVPPDDTDRDDPVVVVVVVVVVCSPDVSVVVSVRRNGMMMIMITGDRDPDVDPDPDDD/DPPDPPPPVDDPLVVQQVVCVVCVVVPNNLFGWDDKDKDKFFQQDKWDKDAQVVADDQAWKKKKAKAFWKWWKWWAALDPVGGTDIDIDAHGDIDIAHDRSRNIIMMTNGTHGHPDQPLVVLVDPPVPPCPDPVVPDDTDRDPPVVVVVVCVVVCSPDVSVVVSVSRNGMMMIMITGDRDPDVDPDPDDD

Solvent-accessible surface area (backbone atoms only — not comparable to full-atom values): 21173 Å² total; per-residue (Å²): 134,79,84,69,81,76,78,61,55,67,52,61,34,67,60,35,35,55,50,42,54,51,30,45,75,73,66,40,73,82,61,52,65,48,36,38,41,34,40,43,33,28,59,84,35,65,38,46,70,44,60,54,68,55,52,82,29,47,74,51,50,33,42,33,41,30,39,36,30,17,30,40,37,36,42,38,31,80,42,87,83,39,77,56,49,81,40,82,43,42,52,72,41,70,50,76,35,42,46,69,55,38,48,16,30,30,28,30,77,37,43,39,84,48,92,67,64,80,75,67,58,68,78,50,70,75,76,69,62,75,68,68,69,68,88,75,64,84,60,89,51,49,81,57,55,64,54,51,52,48,44,60,58,48,40,67,52,79,62,32,52,60,51,44,62,41,33,76,40,18,26,38,36,42,35,36,26,31,55,61,43,91,91,46,90,65,92,68,89,123,135,79,84,68,81,77,78,62,56,68,51,60,33,65,60,37,36,54,49,43,56,52,28,47,74,72,66,40,75,80,60,53,66,47,36,37,41,35,40,42,32,28,59,84,34,64,38,48,69,44,61,54,67,56,51,83,29,48,76,50,50,34,41,34,41,31,39,34,30,18,30,40,37,35,42,38,32,79,43,86,82,41,79,57,49,81,41,83,42,42,52,73,39,70,50,76,34,43,47,70,55,38,47,16,30,31,29,30,76,37,42,40,84,47,93,66,63,80,76,66,58,68,79,50,69,77,74,69,61,75,68,67,70,69,88,74,64,84,60,89,53,47,79,56,55,66,53,53,51,48,45,61,58,49,39,66,54,80,62,32,52,60,51,44,63,44,34,75,36,18,28,38,37,43,35,35,26,33,55,61,44,90,90,46,87,65,92,67,87,124

Secondary structure (DSSP, 8-state):
----TT------HHHHHHHHHHHHHHT-TT----EEEEEEEETT--EEEE--TT-S--SSPEEEEEEESEEEEEE--SSTTSPPEEEEE-TT-EEEE-GGGGGS-EEEEEEE--S--GGGTTSS-GGG-----GGG---SS-S-HHHHHHHHHHTTTHHHHHHHHHHTTEEEEEEEE--S-TT--S----/----TT------HHHHHHHHHHHHHHT-TT----EEEEEEEETT--EEEE--TT-S--SSPEEEEEEESEEEEEE--SSTTSPPEEEEE-TT-EEEE-GGGGGS-EEEEEEE--S--GGGTTSS-GGG-----GGG---SS-S-HHHHHHHHHHTTTTTHHHHHHHHTTEEEEEEEE--SPTT--S----